Protein AF-A0A0H2S1E4-F1 (afdb_monomer_lite)

Foldseek 3Di:
DPLQWAAAPVVRDIDGHPDNVVNVLVCCVRPVVPDPVRSVVVVVLVPPPPDDPVPDPDPDPLVVLLVLLVVVLVVLVVLLVVQVPPDDADPPRDPLVRLLVVLVVLLVQLVVLVVVLVVPPPPDVPDPDDPCPPCVPNVVSVVSNVVSLVVLVVQCVSGSNSNNSSLLSNLQEAADECPDLPVVLSCQSNHNSHACNHAYYAYEAEPVRCVVCVVSVVSNVVRHVNHNYYHYHYDDPPD

Structure (mmCIF, N/CA/C/O backbone):
data_AF-A0A0H2S1E4-F1
#
_entry.id   AF-A0A0H2S1E4-F1
#
loop_
_atom_site.group_PDB
_atom_site.id
_atom_site.type_symbol
_atom_site.label_atom_id
_atom_site.label_alt_id
_atom_site.label_comp_id
_atom_site.label_asym_id
_atom_site.label_entity_id
_atom_site.label_seq_id
_atom_site.pdbx_PDB_ins_code
_atom_site.Cartn_x
_atom_site.Cartn_y
_atom_site.Cartn_z
_atom_site.occupancy
_atom_site.B_iso_or_equiv
_atom_site.auth_seq_id
_atom_site.auth_comp_id
_atom_site.auth_asym_id
_atom_site.auth_atom_id
_atom_site.pdbx_PDB_model_num
ATOM 1 N N . MET A 1 1 ? -15.192 -8.786 36.890 1.00 62.66 1 MET A N 1
ATOM 2 C CA . MET A 1 1 ? -15.588 -7.363 36.879 1.00 62.66 1 MET A CA 1
ATOM 3 C C . MET A 1 1 ? -16.940 -7.264 36.200 1.00 62.66 1 MET A C 1
ATOM 5 O O . MET A 1 1 ? -17.179 -8.056 35.296 1.00 62.66 1 MET A O 1
ATOM 9 N N . ASP A 1 2 ? -17.817 -6.376 36.663 1.00 82.12 2 ASP A N 1
ATOM 10 C CA . ASP A 1 2 ? -19.110 -6.125 36.017 1.00 82.12 2 ASP A CA 1
ATOM 11 C C . ASP A 1 2 ? -18.867 -5.486 34.633 1.00 82.12 2 ASP A C 1
ATOM 13 O O . ASP A 1 2 ? -18.178 -4.466 34.569 1.00 82.12 2 ASP A O 1
ATOM 17 N N . PRO A 1 3 ? -19.364 -6.075 33.529 1.00 85.44 3 PRO A N 1
ATOM 18 C CA . PRO A 1 3 ? -19.135 -5.562 32.178 1.00 85.44 3 PRO A CA 1
ATOM 19 C C . PRO A 1 3 ? -19.863 -4.240 31.887 1.00 85.44 3 PRO A C 1
ATOM 21 O O . PRO A 1 3 ? -19.659 -3.673 30.818 1.00 85.44 3 PRO A O 1
ATOM 24 N N . THR A 1 4 ? -20.712 -3.756 32.800 1.00 90.31 4 THR A N 1
ATOM 25 C CA . THR A 1 4 ? -21.437 -2.479 32.670 1.00 90.31 4 THR A CA 1
ATOM 26 C C . THR A 1 4 ? -20.741 -1.299 33.353 1.00 90.31 4 THR A C 1
ATOM 28 O O . THR A 1 4 ? -21.168 -0.156 33.180 1.00 90.31 4 THR A O 1
ATOM 31 N N . LEU A 1 5 ? -19.674 -1.549 34.121 1.00 89.06 5 LEU A N 1
ATOM 32 C CA . LEU A 1 5 ? -18.894 -0.501 34.777 1.00 89.06 5 LEU A CA 1
ATOM 33 C C . LEU A 1 5 ? -17.840 0.067 33.824 1.00 89.06 5 LEU A C 1
ATOM 35 O O . LEU A 1 5 ? -17.037 -0.677 33.260 1.00 89.06 5 LEU A O 1
ATOM 39 N N . CYS A 1 6 ? -17.805 1.393 33.710 1.00 89.94 6 CYS A N 1
ATOM 40 C CA . CYS A 1 6 ? -16.778 2.130 32.980 1.00 89.94 6 CYS A CA 1
ATOM 41 C C . CYS A 1 6 ? -15.993 3.025 33.945 1.00 89.94 6 CYS A C 1
ATOM 43 O O . CYS A 1 6 ? -16.558 3.546 34.908 1.00 89.94 6 CYS A O 1
ATOM 45 N N . PHE A 1 7 ? -14.691 3.180 33.700 1.00 90.19 7 PHE A N 1
ATOM 46 C CA . PHE A 1 7 ? -13.815 4.057 34.475 1.00 90.19 7 PHE A CA 1
ATOM 47 C C . PHE A 1 7 ? -13.582 5.367 33.724 1.00 90.19 7 PHE A C 1
ATOM 49 O O . PHE A 1 7 ? -13.237 5.359 32.544 1.00 90.19 7 PHE A O 1
ATOM 56 N N . ASP A 1 8 ? -13.759 6.478 34.425 1.00 89.12 8 ASP A N 1
ATOM 57 C CA . ASP A 1 8 ? -13.439 7.818 33.954 1.00 89.12 8 ASP A CA 1
ATOM 58 C C . ASP A 1 8 ? -12.050 8.212 34.480 1.00 89.12 8 ASP A C 1
ATOM 60 O O . ASP A 1 8 ? -11.842 8.319 35.695 1.00 89.12 8 ASP A O 1
ATOM 64 N N . HIS A 1 9 ? -11.088 8.403 33.573 1.00 86.00 9 HIS A N 1
ATOM 65 C CA . HIS A 1 9 ? -9.712 8.756 33.926 1.00 86.00 9 HIS A CA 1
ATOM 66 C C . HIS A 1 9 ? -9.561 10.190 34.447 1.00 86.00 9 HIS A C 1
ATOM 68 O O . HIS A 1 9 ? -8.683 10.429 35.284 1.00 86.00 9 HIS A O 1
ATOM 74 N N . GLU A 1 10 ? -10.400 11.122 33.993 1.00 85.75 10 GLU A N 1
ATOM 75 C CA . GLU A 1 10 ? -10.357 12.523 34.414 1.00 85.75 10 GLU A CA 1
ATOM 76 C C . GLU A 1 10 ? -10.908 12.669 35.831 1.00 85.75 10 GLU A C 1
ATOM 78 O O . GLU A 1 10 ? -10.270 13.263 36.704 1.00 85.75 10 GLU A O 1
ATOM 83 N N . LEU A 1 11 ? -12.062 12.051 36.085 1.00 88.75 11 LEU A N 1
ATOM 84 C CA . LEU A 1 11 ? -12.736 12.108 37.381 1.00 88.75 11 LEU A CA 1
ATOM 85 C C . LEU A 1 11 ? -12.227 11.050 38.372 1.00 88.75 11 LEU A C 1
ATOM 87 O O . LEU A 1 11 ? -12.524 11.138 39.563 1.00 88.75 11 LEU A O 1
ATOM 91 N N . ARG A 1 12 ? -11.456 10.055 37.911 1.00 89.44 12 ARG A N 1
ATOM 92 C CA . ARG A 1 12 ? -10.969 8.896 38.687 1.00 89.44 12 ARG A CA 1
ATOM 93 C C . ARG A 1 12 ? -12.086 8.119 39.387 1.00 89.44 12 ARG A C 1
ATOM 95 O O . ARG A 1 12 ? -11.918 7.648 40.514 1.00 89.44 12 ARG A O 1
ATOM 102 N N . THR A 1 13 ? -13.229 7.974 38.725 1.00 92.62 13 THR A N 1
ATOM 103 C CA . THR A 1 13 ? -14.410 7.295 39.279 1.00 92.62 13 THR A CA 1
ATOM 104 C C . THR A 1 13 ? -14.960 6.251 38.323 1.00 92.62 13 THR A C 1
ATOM 106 O O . THR A 1 13 ? -14.686 6.277 37.127 1.00 92.62 13 THR A O 1
ATOM 109 N N . HIS A 1 14 ? -15.716 5.298 38.869 1.00 90.44 14 HIS A N 1
ATOM 110 C CA . HIS A 1 14 ? -16.482 4.356 38.062 1.00 90.44 14 HIS A CA 1
ATOM 111 C C . HIS A 1 14 ? -17.936 4.803 38.002 1.00 90.44 14 HIS A C 1
ATOM 113 O O . HIS A 1 14 ? -18.497 5.217 39.018 1.00 90.44 14 HIS A O 1
ATOM 119 N N . PHE A 1 15 ? -18.557 4.639 36.843 1.00 89.81 15 PHE A N 1
ATOM 120 C CA . PHE A 1 15 ? -19.995 4.797 36.678 1.00 89.81 15 PHE A CA 1
ATOM 121 C C . PHE A 1 15 ? -20.578 3.584 35.960 1.00 89.81 15 PHE A C 1
ATOM 123 O O . PHE A 1 15 ? -19.877 2.828 35.282 1.00 89.81 15 PHE A O 1
ATOM 130 N N . GLN A 1 16 ? -21.875 3.380 36.159 1.00 92.75 16 GLN A N 1
ATOM 131 C CA . GLN A 1 16 ? -22.603 2.252 35.605 1.00 92.75 16 GLN A CA 1
ATOM 132 C C . GLN A 1 16 ? -23.365 2.688 34.356 1.00 92.75 16 GLN A C 1
ATOM 134 O O . GLN A 1 16 ? -24.130 3.650 34.395 1.00 92.75 16 GLN A O 1
ATOM 139 N N . CYS A 1 17 ? -23.154 1.970 33.257 1.00 92.69 17 CYS A N 1
ATOM 140 C CA . CYS A 1 17 ? -23.906 2.159 32.023 1.00 92.69 17 CYS A CA 1
ATOM 141 C C . CYS A 1 17 ? -25.175 1.300 32.017 1.00 92.69 17 CYS A C 1
ATOM 143 O O . CYS A 1 17 ? -25.263 0.281 32.703 1.00 92.69 17 CYS A O 1
ATOM 145 N N . ASN A 1 18 ? -26.146 1.684 31.187 1.00 92.75 18 ASN A N 1
ATOM 146 C CA . ASN A 1 18 ? -27.427 0.978 31.083 1.00 92.75 18 ASN A CA 1
ATOM 147 C C . ASN A 1 18 ? -27.280 -0.438 30.507 1.00 92.75 18 ASN A C 1
ATOM 149 O O . ASN A 1 18 ? -28.088 -1.318 30.797 1.00 92.75 18 ASN A O 1
ATOM 153 N N . ASN A 1 19 ? -26.272 -0.657 29.662 1.00 93.50 19 ASN A N 1
ATOM 154 C CA . ASN A 1 19 ? -25.980 -1.947 29.059 1.00 93.50 19 ASN A CA 1
ATOM 155 C C . ASN A 1 19 ? -24.479 -2.079 28.731 1.00 93.50 19 ASN A C 1
ATOM 157 O O . ASN A 1 19 ? -23.706 -1.128 28.849 1.00 93.50 19 ASN A O 1
ATOM 161 N N . VAL A 1 20 ? -24.069 -3.284 28.326 1.00 93.56 20 VAL A N 1
ATOM 162 C CA . VAL A 1 20 ? -22.665 -3.607 28.021 1.00 93.56 20 VAL A CA 1
ATOM 163 C C . VAL A 1 20 ? -22.149 -2.864 26.784 1.00 93.56 20 VAL A C 1
ATOM 165 O O . VAL A 1 20 ? -20.988 -2.468 26.759 1.00 93.56 20 VAL A O 1
ATOM 168 N N . SER A 1 21 ? -22.983 -2.649 25.764 1.00 91.62 21 SER A N 1
ATOM 169 C CA . SER A 1 21 ? -22.582 -1.926 24.551 1.00 91.62 21 SER A CA 1
ATOM 170 C C . SER A 1 21 ? -22.278 -0.459 24.849 1.00 91.62 21 SER A C 1
ATOM 172 O O . SER A 1 21 ? -21.241 0.042 24.422 1.00 91.62 21 SER A O 1
ATOM 174 N N . ASP A 1 22 ? -23.123 0.198 25.645 1.00 92.56 22 ASP A N 1
ATOM 175 C CA . ASP A 1 22 ? -22.911 1.578 26.090 1.00 92.56 22 ASP A CA 1
ATOM 176 C C . ASP A 1 22 ? -21.615 1.691 26.905 1.00 92.56 22 ASP A C 1
ATOM 178 O O . ASP A 1 22 ? -20.835 2.615 26.691 1.00 92.56 22 ASP A O 1
ATOM 182 N N . ALA A 1 23 ? -21.339 0.718 27.784 1.00 93.06 23 ALA A N 1
ATOM 183 C CA . ALA A 1 23 ? -20.091 0.675 28.548 1.00 93.06 23 ALA A CA 1
ATOM 184 C C . ALA A 1 23 ? -18.855 0.539 27.646 1.00 93.06 23 ALA A C 1
ATOM 186 O O . ALA A 1 23 ? -17.831 1.173 27.897 1.00 93.06 23 ALA A O 1
ATOM 187 N N . LEU A 1 24 ? -18.943 -0.261 26.577 1.00 91.31 24 LEU A N 1
ATOM 188 C CA . LEU A 1 24 ? -17.861 -0.398 25.600 1.00 91.31 24 LEU A CA 1
ATOM 189 C C . LEU A 1 24 ? -17.624 0.902 24.821 1.00 91.31 24 LEU A C 1
ATOM 191 O O . LEU A 1 24 ? -16.469 1.280 24.641 1.00 91.31 24 LEU A O 1
ATOM 195 N N . LEU A 1 25 ? -18.687 1.590 24.391 1.00 92.06 25 LEU A N 1
ATOM 196 C CA . LEU A 1 25 ? -18.580 2.878 23.695 1.00 92.06 25 LEU A CA 1
ATOM 197 C C . LEU A 1 25 ? -18.024 3.973 24.612 1.00 92.06 25 LEU A C 1
ATOM 199 O O . LEU A 1 25 ? -17.116 4.698 24.216 1.00 92.06 25 LEU A O 1
ATOM 203 N N . ALA A 1 26 ? -18.501 4.047 25.856 1.00 91.44 26 ALA A N 1
ATOM 204 C CA . ALA A 1 26 ? -18.002 4.999 26.844 1.00 91.44 26 ALA A CA 1
ATOM 205 C C . ALA A 1 26 ? -16.506 4.799 27.129 1.00 91.44 26 ALA A C 1
ATOM 207 O O . ALA A 1 26 ? -15.763 5.769 27.271 1.00 91.44 26 ALA A O 1
ATOM 208 N N . ARG A 1 27 ? -16.036 3.545 27.142 1.00 91.12 27 ARG A N 1
ATOM 209 C CA . ARG A 1 27 ? -14.612 3.240 27.319 1.00 91.12 27 ARG A CA 1
ATOM 210 C C . ARG A 1 27 ? -13.750 3.763 26.167 1.00 91.12 27 ARG A C 1
ATOM 212 O O . ARG A 1 27 ? -12.647 4.239 26.427 1.00 91.12 27 ARG A O 1
ATOM 219 N N . LEU A 1 28 ? -14.243 3.715 24.925 1.00 90.00 28 LEU A N 1
ATOM 220 C CA . LEU A 1 28 ? -13.508 4.251 23.772 1.00 90.00 28 LEU A CA 1
ATOM 221 C C . LEU A 1 28 ? -13.221 5.750 23.938 1.00 90.00 28 LEU A C 1
ATOM 223 O O . LEU A 1 28 ? -12.118 6.200 23.644 1.00 90.00 28 LEU A O 1
ATOM 227 N N . LEU A 1 29 ? -14.200 6.497 24.451 1.00 90.19 29 LEU A N 1
ATOM 228 C CA . LEU A 1 29 ? -14.086 7.930 24.709 1.00 90.19 29 LEU A CA 1
ATOM 229 C C . LEU A 1 29 ? -13.170 8.224 25.908 1.00 90.19 29 LEU A C 1
ATOM 231 O O . LEU A 1 29 ? -12.201 8.967 25.801 1.00 90.19 29 LEU A O 1
ATOM 235 N N . LEU A 1 30 ? -13.460 7.602 27.055 1.00 89.19 30 LEU A N 1
ATOM 236 C CA . LEU A 1 30 ? -12.881 7.978 28.351 1.00 89.19 30 LEU A CA 1
ATOM 237 C C . LEU A 1 30 ? -11.531 7.325 28.658 1.00 89.19 30 LEU A C 1
ATOM 239 O O . LEU A 1 30 ? -10.776 7.822 29.491 1.00 89.19 30 LEU A O 1
ATOM 243 N N . THR A 1 31 ? -11.253 6.167 28.059 1.00 85.81 31 THR A N 1
ATOM 244 C CA . THR A 1 31 ? -10.024 5.394 28.302 1.00 85.81 31 THR A CA 1
ATOM 245 C C . THR A 1 31 ? -9.136 5.368 27.072 1.00 85.81 31 THR A C 1
ATOM 247 O O . THR A 1 31 ? -7.947 5.660 27.172 1.00 85.81 31 THR A O 1
ATOM 250 N N . ASP A 1 32 ? -9.708 5.033 25.914 1.00 84.56 32 ASP A N 1
ATOM 251 C CA . ASP A 1 32 ? -8.925 4.862 24.687 1.00 84.56 32 ASP A CA 1
ATOM 252 C C . ASP A 1 32 ? -8.693 6.195 23.945 1.00 84.56 32 ASP A C 1
ATOM 254 O O . ASP A 1 32 ? -7.940 6.232 22.970 1.00 84.56 32 ASP A O 1
ATOM 258 N N . GLY A 1 33 ? -9.293 7.294 24.425 1.00 85.12 33 GLY A N 1
ATOM 259 C CA . GLY A 1 33 ? -9.055 8.654 23.939 1.00 85.12 33 GLY A CA 1
ATOM 260 C C . GLY A 1 33 ? -9.520 8.887 22.502 1.00 85.12 33 GLY A C 1
ATOM 261 O O . GLY A 1 33 ? -8.927 9.693 21.784 1.00 85.12 33 GLY A O 1
ATOM 262 N N . VAL A 1 34 ? -10.537 8.150 22.051 1.00 89.00 34 VAL A N 1
ATOM 263 C CA . VAL A 1 34 ? -11.167 8.385 20.749 1.00 89.00 34 VAL A CA 1
ATOM 264 C C . VAL A 1 34 ? -11.872 9.737 20.788 1.00 89.00 34 VAL A C 1
ATOM 266 O O . VAL A 1 34 ? -12.660 9.985 21.689 1.00 89.00 34 VAL A O 1
ATOM 269 N N . GLU A 1 35 ? -11.612 10.595 19.801 1.00 91.00 35 GLU A N 1
ATOM 270 C CA . GLU A 1 35 ? -12.264 11.905 19.703 1.00 91.00 35 GLU A CA 1
ATOM 271 C C . GLU A 1 35 ? -13.791 11.776 19.589 1.00 91.00 35 GLU A C 1
ATOM 273 O O . GLU A 1 35 ? -14.289 10.939 18.829 1.00 91.00 35 GLU A O 1
ATOM 278 N N . ASP A 1 36 ? -14.522 12.671 20.260 1.00 90.56 36 ASP A N 1
ATOM 279 C CA . ASP A 1 36 ? -15.989 12.742 20.270 1.00 90.56 36 ASP A CA 1
ATOM 280 C C . ASP A 1 36 ? -16.572 12.657 18.852 1.00 90.56 36 ASP A C 1
ATOM 282 O O . ASP A 1 36 ? -17.452 11.849 18.572 1.00 90.56 36 ASP A O 1
ATOM 286 N N . THR A 1 37 ? -16.001 13.418 17.914 1.00 93.81 37 THR A N 1
ATOM 287 C CA . THR A 1 37 ? -16.443 13.459 16.512 1.00 93.81 37 THR A CA 1
ATOM 288 C C . THR A 1 37 ? -16.270 12.119 15.795 1.00 93.81 37 THR A C 1
ATOM 290 O O . THR A 1 37 ? -17.101 11.743 14.967 1.00 93.81 37 THR A O 1
ATOM 293 N N . SER A 1 38 ? -15.208 11.374 16.109 1.00 92.88 38 SER A N 1
ATOM 294 C CA . SER A 1 38 ? -14.947 10.050 15.540 1.00 92.88 38 SER A CA 1
ATOM 295 C C . SER A 1 38 ? -15.903 9.006 16.112 1.00 92.88 38 SER A C 1
ATOM 297 O O . SER A 1 38 ? -16.373 8.131 15.378 1.00 92.88 38 SER A O 1
ATOM 299 N N . LEU A 1 39 ? -16.217 9.107 17.406 1.00 93.38 39 LEU A N 1
ATOM 300 C CA . LEU A 1 39 ? -17.188 8.235 18.054 1.00 93.38 39 LEU A CA 1
ATOM 301 C C . LEU A 1 39 ? -18.611 8.515 17.557 1.00 93.38 39 LEU A C 1
ATOM 303 O O . LEU A 1 39 ? -19.327 7.571 17.233 1.00 93.38 39 LEU A O 1
ATOM 307 N N . ASP A 1 40 ? -18.994 9.781 17.404 1.00 94.62 40 ASP A N 1
ATOM 308 C CA . ASP A 1 40 ? -20.290 10.184 16.849 1.00 94.62 40 ASP A CA 1
ATOM 309 C C . ASP A 1 40 ? -20.476 9.679 15.415 1.00 94.62 40 ASP A C 1
ATOM 311 O O . ASP A 1 40 ? -21.537 9.159 15.064 1.00 94.62 40 ASP A O 1
ATOM 315 N N . LEU A 1 41 ? -19.428 9.755 14.586 1.00 94.81 41 LEU A N 1
ATOM 316 C CA . LEU A 1 41 ? -19.433 9.163 13.247 1.00 94.81 41 LEU A CA 1
ATOM 317 C C . LEU A 1 41 ? -19.639 7.647 13.304 1.00 94.81 41 LEU A C 1
ATOM 319 O O . LEU A 1 41 ? -20.449 7.109 12.550 1.00 94.81 41 LEU A O 1
ATOM 323 N N . PHE A 1 42 ? -18.945 6.951 14.206 1.00 93.31 42 PHE A N 1
ATOM 324 C CA . PHE A 1 42 ? -19.130 5.513 14.388 1.00 93.31 42 PHE A CA 1
ATOM 325 C C . PHE A 1 42 ? -20.558 5.171 14.843 1.00 93.31 42 PHE A C 1
ATOM 327 O O . PHE A 1 42 ? -21.180 4.273 14.274 1.00 93.31 42 PHE A O 1
ATOM 334 N N . ILE A 1 43 ? -21.106 5.921 15.805 1.00 93.88 43 ILE A N 1
ATOM 335 C CA . ILE A 1 43 ? -22.485 5.771 16.287 1.00 93.88 43 ILE A CA 1
ATOM 336 C C . ILE A 1 43 ? -23.487 6.033 15.150 1.00 93.88 43 ILE A C 1
ATOM 338 O O . ILE A 1 43 ? -24.472 5.311 15.002 1.00 93.88 43 ILE A O 1
ATOM 342 N N . SER A 1 44 ? -23.226 7.021 14.295 1.00 96.06 44 SER A N 1
ATOM 343 C CA . SER A 1 44 ? -24.049 7.283 13.113 1.00 96.06 44 SER A CA 1
ATOM 344 C C . SER A 1 44 ? -24.034 6.117 12.124 1.00 96.06 44 SER A C 1
ATOM 346 O O . SER A 1 44 ? -25.073 5.824 11.540 1.00 96.06 44 SER A O 1
ATOM 348 N N . VAL A 1 45 ? -22.890 5.449 11.930 1.00 94.81 45 VAL A N 1
ATOM 349 C CA . VAL A 1 45 ? -22.777 4.287 11.031 1.00 94.81 45 VAL A CA 1
ATOM 350 C C . VAL A 1 45 ? -23.569 3.097 11.568 1.00 94.81 45 VAL A C 1
ATOM 352 O O . VAL A 1 45 ? -24.309 2.479 10.811 1.00 94.81 45 VAL A O 1
ATOM 355 N N . ILE A 1 46 ? -23.457 2.781 12.863 1.00 93.81 46 ILE A N 1
ATOM 356 C CA . ILE A 1 46 ? -24.187 1.642 13.454 1.00 93.81 46 ILE A CA 1
ATOM 357 C C . ILE A 1 46 ? -25.702 1.875 13.525 1.00 93.81 46 ILE A C 1
ATOM 359 O O . ILE A 1 46 ? -26.458 0.908 13.567 1.00 93.81 46 ILE A O 1
ATOM 363 N N . ASN A 1 47 ? -26.132 3.139 13.548 1.00 93.88 47 ASN A N 1
ATOM 364 C CA . ASN A 1 47 ? -27.541 3.526 13.547 1.00 93.88 47 ASN A CA 1
ATOM 365 C C . ASN A 1 47 ? -28.131 3.654 12.132 1.00 93.88 47 ASN A C 1
ATOM 367 O O . ASN A 1 47 ? -29.338 3.874 12.007 1.00 93.88 47 ASN A O 1
ATOM 371 N N . ASP A 1 48 ? -27.324 3.532 11.072 1.00 95.50 48 ASP A N 1
ATOM 372 C CA . ASP A 1 48 ? -27.841 3.515 9.704 1.00 95.50 48 ASP A CA 1
ATOM 373 C C . ASP A 1 48 ? -28.731 2.271 9.512 1.00 95.50 48 ASP A C 1
ATOM 375 O O . ASP A 1 48 ? -28.288 1.150 9.778 1.00 95.50 48 ASP A O 1
ATOM 379 N N . PRO A 1 49 ? -29.981 2.420 9.037 1.00 95.38 49 PRO A N 1
ATOM 380 C CA . PRO A 1 49 ? -30.906 1.295 8.890 1.00 95.38 49 PRO A CA 1
ATOM 381 C C . PRO A 1 49 ? -30.438 0.239 7.877 1.00 95.38 49 PRO A C 1
ATOM 383 O O . PRO A 1 49 ? -30.939 -0.884 7.895 1.00 95.38 49 PRO A O 1
ATOM 386 N N . ASN A 1 50 ? -29.499 0.582 6.994 1.00 96.06 50 ASN A N 1
ATOM 387 C CA . ASN A 1 50 ? -28.907 -0.327 6.016 1.00 96.06 50 ASN A CA 1
ATOM 388 C C . ASN A 1 50 ? -27.598 -0.955 6.513 1.00 96.06 50 ASN A C 1
ATO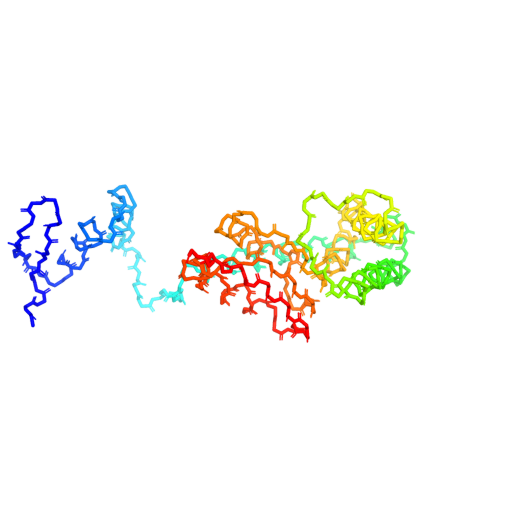M 390 O O . ASN A 1 50 ? -27.045 -1.821 5.834 1.00 96.06 50 ASN A O 1
ATOM 394 N N . PHE A 1 51 ? -27.071 -0.536 7.667 1.00 95.06 51 PHE A N 1
ATOM 395 C CA . PHE A 1 51 ? -25.857 -1.120 8.213 1.00 95.06 51 PHE A CA 1
ATOM 396 C C . PHE A 1 51 ? -26.144 -2.508 8.791 1.00 95.06 51 PHE A C 1
ATOM 398 O O . PHE A 1 51 ? -26.857 -2.668 9.782 1.00 95.06 51 PHE A O 1
ATOM 405 N N . ASN A 1 52 ? -25.540 -3.534 8.190 1.00 94.31 52 ASN A N 1
ATOM 406 C CA . ASN A 1 52 ? -25.587 -4.896 8.702 1.00 94.31 52 ASN A CA 1
ATOM 407 C C . ASN A 1 52 ? -24.204 -5.317 9.225 1.00 94.31 52 ASN A C 1
ATOM 409 O O . ASN A 1 52 ? -23.316 -5.628 8.425 1.00 94.31 52 ASN A O 1
ATOM 413 N N . PRO A 1 53 ? -23.999 -5.427 10.552 1.00 90.81 53 PRO A N 1
ATOM 414 C CA . PRO A 1 53 ? -22.700 -5.806 11.107 1.00 90.81 53 PRO A CA 1
ATOM 415 C C . PRO A 1 53 ? -22.247 -7.211 10.679 1.00 90.81 53 PRO A C 1
ATOM 417 O O . PRO A 1 53 ? -21.057 -7.508 10.727 1.00 90.81 53 PRO A O 1
ATOM 420 N N . ARG A 1 54 ? -23.167 -8.084 10.241 1.00 92.12 54 ARG A N 1
ATOM 421 C CA . ARG A 1 54 ? -22.836 -9.437 9.759 1.00 92.12 54 ARG A CA 1
ATOM 422 C C . ARG A 1 54 ? -22.226 -9.447 8.357 1.00 92.12 54 ARG A C 1
ATOM 424 O O . ARG A 1 54 ? -21.613 -10.442 7.985 1.00 92.12 54 ARG A O 1
ATOM 431 N N . GLU A 1 55 ? -22.402 -8.373 7.593 1.00 93.81 55 GLU A N 1
ATOM 432 C CA . GLU A 1 55 ? -21.868 -8.227 6.234 1.00 93.81 55 GLU A CA 1
ATOM 433 C C . GLU A 1 55 ? -20.510 -7.512 6.210 1.00 93.81 55 GLU A C 1
ATOM 435 O O . GLU A 1 55 ? -19.839 -7.487 5.180 1.00 93.81 55 GLU A O 1
ATOM 440 N N . VAL A 1 56 ? -20.060 -6.962 7.344 1.00 91.25 56 VAL A N 1
ATOM 441 C CA . VAL A 1 56 ? -18.761 -6.290 7.443 1.00 91.25 56 VAL A CA 1
ATOM 442 C C . VAL A 1 56 ? -17.634 -7.317 7.325 1.00 91.25 56 VAL A C 1
ATOM 444 O O . VAL A 1 56 ? -17.396 -8.126 8.221 1.00 91.25 56 VAL A O 1
ATOM 447 N N . THR A 1 57 ? -16.896 -7.265 6.216 1.00 90.69 57 THR A N 1
ATOM 448 C CA . THR A 1 57 ? -15.760 -8.164 5.952 1.00 90.69 57 THR A CA 1
ATOM 449 C C . THR A 1 57 ? -14.428 -7.640 6.488 1.00 90.69 57 THR A C 1
ATOM 451 O O . THR A 1 57 ? -13.456 -8.396 6.560 1.00 90.69 57 THR A O 1
ATOM 454 N N . PHE A 1 58 ? -14.351 -6.355 6.845 1.00 89.75 58 PHE A N 1
ATOM 455 C CA . PHE A 1 58 ? -13.141 -5.739 7.390 1.00 89.75 58 PHE A CA 1
ATOM 456 C C . PHE A 1 58 ? -12.920 -6.182 8.837 1.00 89.75 58 PHE A C 1
ATOM 458 O O . PHE A 1 58 ? -13.785 -6.011 9.691 1.00 89.75 58 PHE A O 1
ATOM 465 N N . LYS A 1 59 ? -11.740 -6.732 9.124 1.00 87.12 59 LYS A N 1
ATOM 466 C CA . LYS A 1 59 ? -11.338 -7.173 10.467 1.00 87.12 59 LYS A CA 1
ATOM 467 C C . LYS A 1 59 ? -10.458 -6.141 11.160 1.00 87.12 59 LYS A C 1
ATOM 469 O O . LYS A 1 59 ? -10.374 -6.130 12.386 1.00 87.12 59 LYS A O 1
ATOM 474 N N . ARG A 1 60 ? -9.744 -5.322 10.384 1.00 84.38 60 ARG A N 1
ATOM 475 C CA . ARG A 1 60 ? -8.813 -4.291 10.858 1.00 84.38 60 ARG A CA 1
ATOM 476 C C . ARG A 1 60 ? -8.887 -3.063 9.954 1.00 84.38 60 ARG A C 1
ATOM 478 O O . ARG A 1 60 ? -9.189 -3.183 8.771 1.00 84.38 60 ARG A O 1
ATOM 485 N N . SER A 1 61 ? -8.518 -1.893 10.477 1.00 82.06 61 SER A N 1
ATOM 486 C CA . SER A 1 61 ? -8.438 -0.646 9.692 1.00 82.06 61 SER A CA 1
ATOM 487 C C . SER A 1 61 ? -7.532 -0.773 8.458 1.00 82.06 61 SER A C 1
ATOM 489 O O . SER A 1 61 ? -7.811 -0.191 7.412 1.00 82.06 61 SER A O 1
ATOM 491 N N . GLY A 1 62 ? -6.483 -1.596 8.544 1.00 78.56 62 GLY A N 1
ATOM 492 C CA . GLY A 1 62 ? -5.597 -1.900 7.422 1.00 78.56 62 GLY A CA 1
ATOM 493 C C . GLY A 1 62 ? -6.259 -2.623 6.245 1.00 78.56 62 GLY A C 1
ATOM 494 O O . GLY A 1 62 ? -5.808 -2.449 5.113 1.00 78.56 62 GLY A O 1
ATOM 495 N N . ASP A 1 63 ? -7.356 -3.358 6.467 1.00 84.56 63 ASP A N 1
ATOM 496 C CA . ASP A 1 63 ? -8.088 -4.032 5.386 1.00 84.56 63 ASP A CA 1
ATOM 497 C C . ASP A 1 63 ? -8.740 -3.016 4.437 1.00 84.56 63 ASP A C 1
ATOM 499 O O . ASP A 1 63 ? -8.776 -3.232 3.226 1.00 84.56 63 ASP A O 1
ATOM 503 N N . ILE A 1 64 ? -9.192 -1.876 4.973 1.00 88.25 64 ILE A N 1
ATOM 504 C CA . ILE A 1 64 ? -9.751 -0.765 4.189 1.00 88.25 64 ILE A CA 1
ATOM 505 C C . ILE A 1 64 ? -8.663 -0.172 3.288 1.00 88.25 64 ILE A C 1
ATOM 507 O O . ILE A 1 64 ? -8.879 0.059 2.100 1.00 88.25 64 ILE A O 1
ATOM 511 N N . LEU A 1 65 ? -7.463 0.044 3.836 1.00 84.62 65 LEU A N 1
ATOM 512 C CA . LEU A 1 65 ? -6.335 0.589 3.074 1.00 84.62 65 LEU A CA 1
ATOM 513 C C . LEU A 1 65 ? -5.894 -0.354 1.963 1.00 84.62 65 LEU A C 1
ATOM 515 O O . LEU A 1 65 ? -5.593 0.105 0.860 1.00 84.62 65 LEU A O 1
ATOM 519 N N . ARG A 1 66 ? -5.887 -1.660 2.249 1.00 82.56 66 ARG A N 1
ATOM 520 C CA . ARG A 1 66 ? -5.610 -2.689 1.253 1.00 82.56 66 ARG A CA 1
ATOM 521 C C . ARG A 1 66 ? -6.641 -2.647 0.128 1.00 82.56 66 ARG A C 1
ATOM 523 O O . ARG A 1 66 ? -6.228 -2.565 -1.023 1.00 82.56 66 ARG A O 1
ATOM 530 N N . LEU A 1 67 ? -7.936 -2.616 0.449 1.00 88.19 67 LEU A N 1
ATOM 531 C CA . LEU A 1 67 ? -9.003 -2.533 -0.554 1.00 88.19 67 LEU A CA 1
ATOM 532 C C . LEU A 1 67 ? -8.846 -1.292 -1.447 1.00 88.19 67 LEU A C 1
ATOM 534 O O . LEU A 1 67 ? -8.926 -1.388 -2.667 1.00 88.19 67 LEU A O 1
ATOM 538 N N . VAL A 1 68 ? -8.564 -0.126 -0.856 1.00 88.19 68 VAL A N 1
ATOM 539 C CA . VAL A 1 68 ? -8.324 1.114 -1.616 1.00 88.19 68 VAL A CA 1
ATOM 540 C C . VAL A 1 68 ? -7.128 0.971 -2.559 1.00 88.19 68 VAL A C 1
ATOM 542 O O . VAL A 1 68 ? -7.160 1.474 -3.681 1.00 88.19 68 VAL A O 1
ATOM 545 N N . ALA A 1 69 ? -6.059 0.315 -2.114 1.00 85.44 69 ALA A N 1
ATOM 546 C CA . ALA A 1 69 ? -4.876 0.113 -2.937 1.00 85.44 69 ALA A CA 1
ATOM 547 C C . ALA A 1 69 ? -5.111 -0.906 -4.064 1.00 85.44 69 ALA A C 1
ATOM 549 O O . ALA A 1 69 ? -4.652 -0.684 -5.180 1.00 85.44 69 ALA A O 1
ATOM 550 N N . GLU A 1 70 ? -5.853 -1.982 -3.793 1.00 88.12 70 GLU A N 1
ATOM 551 C CA . GLU A 1 70 ? -6.285 -2.964 -4.795 1.00 88.12 70 GLU A CA 1
ATOM 552 C C . GLU A 1 70 ? -7.164 -2.312 -5.865 1.00 88.12 70 GLU A C 1
ATOM 554 O O . GLU A 1 70 ? -6.913 -2.505 -7.052 1.00 88.12 70 GLU A O 1
ATOM 559 N N . GLN A 1 71 ? -8.120 -1.466 -5.469 1.00 89.69 71 GLN A N 1
ATOM 560 C CA . GLN A 1 71 ? -8.954 -0.727 -6.418 1.00 89.69 71 GLN A CA 1
ATOM 561 C C . GLN A 1 71 ? -8.115 0.194 -7.312 1.00 89.69 71 GLN A C 1
ATOM 563 O O . GLN A 1 71 ? -8.264 0.183 -8.529 1.00 89.69 71 GLN A O 1
ATOM 568 N N . ARG A 1 72 ? -7.173 0.946 -6.726 1.00 87.62 72 ARG A N 1
ATOM 569 C CA . ARG A 1 72 ? -6.252 1.800 -7.497 1.00 87.62 72 ARG A CA 1
ATOM 570 C C . ARG A 1 72 ? -5.428 0.996 -8.494 1.00 87.62 72 ARG A C 1
ATOM 572 O O . ARG A 1 72 ? -5.192 1.472 -9.600 1.00 87.62 72 ARG A O 1
ATOM 579 N N . GLN A 1 73 ? -4.985 -0.199 -8.105 1.00 86.19 73 GLN A N 1
ATOM 580 C CA . GLN A 1 73 ? -4.245 -1.072 -9.006 1.00 86.19 73 GLN A CA 1
ATOM 581 C C . GLN A 1 73 ? -5.120 -1.532 -10.175 1.00 86.19 73 GLN A C 1
ATOM 583 O O . GLN A 1 73 ? -4.699 -1.425 -11.322 1.00 86.19 73 GLN A O 1
ATOM 588 N N . GLN A 1 74 ? -6.353 -1.964 -9.902 1.00 88.19 74 GLN A N 1
ATOM 589 C CA . GLN A 1 74 ? -7.305 -2.360 -10.944 1.00 88.19 74 GLN A CA 1
ATOM 590 C C . GLN A 1 74 ? -7.599 -1.215 -11.919 1.00 88.19 74 GLN A C 1
ATOM 592 O O . GLN A 1 74 ? -7.648 -1.434 -13.130 1.00 88.19 74 GLN A O 1
ATOM 597 N N . ASP A 1 75 ? -7.747 0.011 -11.414 1.00 87.19 75 ASP A N 1
ATOM 598 C CA . ASP A 1 75 ? -7.961 1.193 -12.248 1.00 87.19 75 ASP A CA 1
ATOM 599 C C . ASP A 1 75 ? -6.764 1.421 -13.191 1.00 87.19 75 ASP A C 1
ATOM 601 O O . ASP A 1 75 ? -6.953 1.630 -14.392 1.00 87.19 75 ASP A O 1
ATOM 605 N N . ILE A 1 76 ? -5.535 1.304 -12.676 1.00 84.06 76 ILE A N 1
ATOM 606 C CA . ILE A 1 76 ? -4.288 1.434 -13.449 1.00 84.06 76 ILE A CA 1
ATOM 607 C C . ILE A 1 76 ? -4.171 0.336 -14.511 1.00 84.06 76 ILE A C 1
ATOM 609 O O . ILE A 1 76 ? -3.910 0.635 -15.679 1.00 84.06 76 ILE A O 1
ATOM 613 N N . ASP A 1 77 ? -4.431 -0.915 -14.139 1.00 82.94 77 ASP A N 1
ATOM 614 C CA . ASP A 1 77 ? -4.386 -2.051 -15.061 1.00 82.94 77 ASP A CA 1
ATOM 615 C C . ASP A 1 77 ? -5.439 -1.895 -16.172 1.00 82.94 77 ASP A C 1
ATOM 617 O O . ASP A 1 77 ? -5.172 -2.151 -17.349 1.00 82.94 77 ASP A O 1
ATOM 621 N N . SER A 1 78 ? -6.632 -1.397 -15.830 1.00 84.31 78 SER A N 1
ATOM 622 C CA . SER A 1 78 ? -7.696 -1.135 -16.802 1.00 84.31 78 SER A CA 1
ATOM 623 C C . SER A 1 78 ? -7.313 -0.044 -17.811 1.00 84.31 78 SER A C 1
ATOM 625 O O . SER A 1 78 ? -7.613 -0.174 -19.002 1.00 84.31 78 SER A O 1
ATOM 627 N N . LEU A 1 79 ? -6.611 1.005 -17.366 1.00 80.19 79 LEU A N 1
ATOM 628 C CA . LEU A 1 79 ? -6.107 2.078 -18.227 1.00 80.19 79 LEU A CA 1
ATOM 629 C C . LEU A 1 79 ? -5.038 1.556 -19.195 1.00 80.19 79 LEU A C 1
ATOM 631 O O . LEU A 1 79 ? -5.100 1.856 -20.391 1.00 80.19 79 LEU A O 1
ATOM 635 N N . GLY A 1 80 ? -4.110 0.730 -18.703 1.00 74.25 80 GLY A N 1
ATOM 636 C CA . GLY A 1 80 ? -3.095 0.076 -19.533 1.00 74.25 80 GLY A CA 1
ATOM 637 C C . GLY A 1 80 ? -3.714 -0.858 -20.581 1.00 74.25 80 GLY A C 1
ATOM 638 O O . GLY A 1 80 ? -3.377 -0.786 -21.766 1.00 74.25 80 GLY A O 1
ATOM 639 N N . ASN A 1 81 ? -4.707 -1.662 -20.197 1.00 72.06 81 ASN A N 1
ATOM 640 C CA . ASN A 1 81 ? -5.374 -2.593 -21.113 1.00 72.06 81 ASN A CA 1
ATOM 641 C C . ASN A 1 81 ? -6.173 -1.875 -22.210 1.00 72.06 81 ASN A C 1
ATOM 643 O O . ASN A 1 81 ? -6.077 -2.238 -23.384 1.00 72.06 81 ASN A O 1
ATOM 647 N N . ARG A 1 82 ? -6.898 -0.801 -21.865 1.00 71.19 82 ARG A N 1
ATOM 648 C CA . ARG A 1 82 ? -7.610 0.037 -22.849 1.00 71.19 82 ARG A CA 1
ATOM 649 C C . ARG A 1 82 ? -6.661 0.664 -23.863 1.00 71.19 82 ARG A C 1
ATOM 651 O O . ARG A 1 82 ? -6.984 0.716 -25.046 1.00 71.19 82 ARG A O 1
ATOM 658 N N . SER A 1 83 ? -5.485 1.095 -23.410 1.00 63.12 83 SER A N 1
ATOM 659 C CA . SER A 1 83 ? -4.462 1.653 -24.298 1.00 63.12 83 SER A CA 1
ATOM 660 C C . SER A 1 83 ? -3.870 0.618 -25.268 1.00 63.12 83 SER A C 1
ATOM 662 O O . SER A 1 83 ? -3.355 0.991 -26.318 1.00 63.12 83 SER A O 1
ATOM 664 N N . SER A 1 84 ? -4.012 -0.678 -24.963 1.00 60.72 84 SER A N 1
ATOM 665 C CA . SER A 1 84 ? -3.459 -1.786 -25.752 1.00 60.72 84 SER A CA 1
ATOM 666 C C . SER A 1 84 ? -4.463 -2.425 -26.727 1.00 60.72 84 SER A C 1
ATOM 668 O O . SER A 1 84 ? -4.053 -2.988 -27.736 1.00 60.72 84 SER A O 1
ATOM 670 N N . GLN A 1 85 ? -5.775 -2.352 -26.459 1.00 55.75 85 GLN A N 1
ATOM 671 C CA . GLN A 1 85 ? -6.813 -3.051 -27.245 1.00 55.75 85 GLN A CA 1
ATOM 672 C C . GLN A 1 85 ? -7.415 -2.246 -28.415 1.00 55.75 85 GLN A C 1
ATOM 674 O O . GLN A 1 85 ? -8.157 -2.812 -29.214 1.00 55.75 85 GLN A O 1
ATOM 679 N N . GLY A 1 86 ? -7.131 -0.945 -28.533 1.00 50.41 86 GLY A N 1
ATOM 680 C CA . GLY A 1 86 ? -7.861 -0.054 -29.449 1.00 50.41 86 GLY A CA 1
ATOM 681 C C . GLY A 1 86 ? -7.194 0.282 -30.786 1.00 50.41 86 GLY A C 1
ATOM 682 O O . GLY A 1 86 ? -7.892 0.679 -31.715 1.00 50.41 86 GLY A O 1
ATOM 683 N N . MET A 1 87 ? -5.874 0.153 -30.925 1.00 46.25 87 MET A N 1
ATOM 684 C CA . MET A 1 87 ? -5.172 0.562 -32.146 1.00 46.25 87 MET A CA 1
ATOM 685 C C . MET A 1 87 ? -3.956 -0.320 -32.398 1.00 46.25 87 MET A C 1
ATOM 687 O O . MET A 1 87 ? -3.126 -0.533 -31.518 1.00 46.25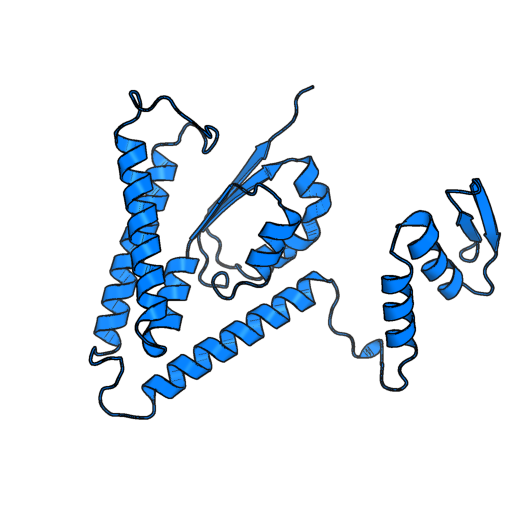 87 MET A O 1
ATOM 691 N N . ILE A 1 88 ? -3.819 -0.762 -33.646 1.00 49.75 88 ILE A N 1
ATOM 692 C CA . ILE A 1 88 ? -2.534 -1.145 -34.225 1.00 49.75 88 ILE A CA 1
ATOM 693 C C . ILE A 1 88 ? -1.586 0.047 -33.966 1.00 49.75 88 ILE A C 1
ATOM 695 O O . ILE A 1 88 ? -1.765 1.103 -34.562 1.00 49.75 88 ILE A O 1
ATOM 699 N N . ASN A 1 89 ? -0.628 -0.104 -33.045 1.00 47.81 89 ASN A N 1
ATOM 700 C CA . ASN A 1 89 ? 0.449 0.850 -32.721 1.00 47.81 89 ASN A CA 1
ATOM 701 C C . ASN A 1 89 ? 0.097 2.163 -31.978 1.00 47.81 89 ASN A C 1
ATOM 703 O O . ASN A 1 89 ? 0.383 3.233 -32.510 1.00 47.81 89 ASN A O 1
ATOM 707 N N . VAL A 1 90 ? -0.367 2.149 -30.718 1.00 50.41 90 VAL A N 1
ATOM 708 C CA . VAL A 1 90 ? -0.203 3.353 -29.851 1.00 50.41 90 VAL A CA 1
ATOM 709 C C . VAL A 1 90 ? 0.198 3.031 -28.405 1.00 50.41 90 VAL A C 1
ATOM 711 O O . VAL A 1 90 ? -0.290 3.599 -27.437 1.00 50.41 90 VAL A O 1
ATOM 714 N N . THR A 1 91 ? 1.192 2.174 -28.230 1.00 54.19 91 THR A N 1
ATOM 715 C CA . THR A 1 91 ? 2.093 2.207 -27.067 1.00 54.19 91 THR A CA 1
ATOM 716 C C . THR A 1 91 ? 3.100 3.353 -27.247 1.00 54.19 91 THR A C 1
ATOM 718 O O . THR A 1 91 ? 4.290 3.114 -27.392 1.00 54.19 91 THR A O 1
ATOM 721 N N . ALA A 1 92 ? 2.647 4.604 -27.394 1.00 61.41 92 ALA A N 1
ATOM 722 C CA . ALA A 1 92 ? 3.505 5.741 -27.786 1.00 61.41 92 ALA A CA 1
ATOM 723 C C . ALA A 1 92 ? 4.426 5.482 -29.017 1.00 61.41 92 ALA A C 1
ATOM 725 O O . ALA A 1 92 ? 5.437 6.155 -29.191 1.00 61.41 92 ALA A O 1
ATOM 726 N N . GLY A 1 93 ? 4.096 4.495 -29.866 1.00 68.81 93 GLY A N 1
ATOM 727 C CA . GLY A 1 93 ? 4.913 4.061 -31.008 1.00 68.81 93 GLY A CA 1
ATOM 728 C C . GLY A 1 93 ? 5.936 2.941 -30.740 1.00 68.81 93 GLY A C 1
ATOM 729 O O . GLY A 1 93 ? 6.629 2.546 -31.673 1.00 68.81 93 GLY A O 1
ATOM 730 N N . VAL A 1 94 ? 6.028 2.392 -29.521 1.00 77.25 94 VAL A N 1
ATOM 731 C CA . VAL A 1 94 ? 7.013 1.358 -29.132 1.00 77.25 94 VAL A CA 1
ATOM 732 C C . VAL A 1 94 ? 6.336 0.000 -28.919 1.00 77.25 94 VAL A C 1
ATOM 734 O O . VAL A 1 94 ? 5.502 -0.095 -28.027 1.00 77.25 94 VAL A O 1
ATOM 737 N N . PRO A 1 95 ? 6.667 -1.078 -29.653 1.00 83.44 95 PRO A N 1
ATOM 738 C CA . PRO A 1 95 ? 6.055 -2.395 -29.436 1.00 83.44 95 PRO A CA 1
ATOM 739 C C . PRO A 1 95 ? 6.134 -2.855 -27.971 1.00 83.44 95 PRO A C 1
ATOM 741 O O . PRO A 1 95 ? 7.177 -2.702 -27.344 1.00 83.44 95 PRO A O 1
ATOM 744 N N . GLY A 1 96 ? 5.065 -3.461 -27.437 1.00 82.44 96 GLY A N 1
ATOM 745 C CA . GLY A 1 96 ? 4.981 -3.839 -26.015 1.00 82.44 96 GLY A CA 1
ATOM 746 C C . GLY A 1 96 ? 6.166 -4.675 -25.515 1.00 82.44 96 GLY A C 1
ATOM 747 O O . GLY A 1 96 ? 6.733 -4.358 -24.483 1.00 82.44 96 GLY A O 1
ATOM 748 N N . VAL A 1 97 ? 6.632 -5.645 -26.308 1.00 85.69 97 VAL A N 1
ATOM 749 C CA . VAL A 1 97 ? 7.815 -6.470 -25.980 1.00 85.69 97 VAL A CA 1
ATOM 750 C C . VAL A 1 97 ? 9.093 -5.635 -25.839 1.00 85.69 97 VAL A C 1
ATOM 752 O O . VAL A 1 97 ? 9.935 -5.927 -24.997 1.00 85.69 97 VAL A O 1
ATOM 755 N N . VAL A 1 98 ? 9.249 -4.593 -26.662 1.00 88.44 98 VAL A N 1
ATOM 756 C CA . VAL A 1 98 ? 10.401 -3.682 -26.578 1.00 88.44 98 VAL A CA 1
ATOM 757 C C . VAL A 1 98 ? 10.292 -2.828 -25.321 1.00 88.44 98 VAL A C 1
ATOM 759 O O . VAL A 1 98 ? 11.284 -2.652 -24.624 1.00 88.44 98 VAL A O 1
ATOM 762 N N . LEU A 1 99 ? 9.093 -2.327 -25.016 1.00 89.06 99 LEU A N 1
ATOM 763 C CA . LEU A 1 99 ? 8.840 -1.568 -23.795 1.00 89.06 99 LEU A CA 1
ATOM 764 C C . LEU A 1 99 ? 9.124 -2.406 -22.544 1.00 89.06 99 LEU A C 1
ATOM 766 O O . LEU A 1 99 ? 9.844 -1.939 -21.669 1.00 89.06 99 LEU A O 1
ATOM 770 N N . ASP A 1 100 ? 8.606 -3.631 -22.477 1.00 90.00 100 ASP A N 1
ATOM 771 C CA . ASP A 1 100 ? 8.858 -4.531 -21.352 1.00 90.00 100 ASP A CA 1
ATOM 772 C C . ASP A 1 100 ? 10.362 -4.803 -21.205 1.00 90.00 100 ASP A C 1
ATOM 774 O O . ASP A 1 100 ? 10.891 -4.651 -20.112 1.00 90.00 100 ASP A O 1
ATOM 778 N N . GLY A 1 101 ? 11.083 -5.044 -22.308 1.00 92.81 101 GLY A N 1
ATOM 779 C CA . GLY A 1 101 ? 12.541 -5.194 -22.274 1.00 92.81 101 GLY A CA 1
ATOM 780 C C . GLY A 1 101 ? 13.286 -3.949 -21.771 1.00 92.81 101 GLY A C 1
ATOM 781 O O . GLY A 1 101 ? 14.244 -4.075 -21.015 1.00 92.81 101 GLY A O 1
ATOM 782 N N . VAL A 1 102 ? 12.847 -2.741 -22.141 1.00 92.75 102 VAL A N 1
ATOM 783 C CA . VAL A 1 102 ? 13.428 -1.486 -21.623 1.00 92.75 102 VAL A CA 1
ATOM 784 C C . VAL A 1 102 ? 13.159 -1.335 -20.125 1.00 92.75 102 VAL A C 1
ATOM 786 O O . VAL A 1 102 ? 14.061 -0.970 -19.375 1.00 92.75 102 VAL A O 1
ATOM 789 N N . ILE A 1 103 ? 11.932 -1.615 -19.681 1.00 95.00 103 ILE A N 1
ATOM 790 C CA . ILE A 1 103 ? 11.569 -1.539 -18.264 1.00 95.00 103 ILE A CA 1
ATOM 791 C C . ILE A 1 103 ? 12.323 -2.588 -17.445 1.00 95.00 103 ILE A C 1
ATOM 793 O O . ILE A 1 103 ? 12.755 -2.268 -16.341 1.00 95.00 103 ILE A O 1
ATOM 797 N N . ASP A 1 104 ? 12.514 -3.795 -17.975 1.00 95.31 104 ASP A N 1
ATOM 798 C CA . ASP A 1 104 ? 13.272 -4.857 -17.315 1.00 95.31 104 ASP A CA 1
ATOM 799 C C . ASP A 1 104 ? 14.742 -4.458 -17.132 1.00 95.31 104 ASP A C 1
ATOM 801 O O . ASP A 1 104 ? 15.263 -4.591 -16.031 1.00 95.31 104 ASP A O 1
ATOM 805 N N . VAL A 1 105 ? 15.383 -3.854 -18.141 1.00 95.50 105 VAL A N 1
ATOM 806 C CA . VAL A 1 105 ? 16.756 -3.328 -17.997 1.00 95.50 105 VAL A CA 1
ATOM 807 C C . VAL A 1 105 ? 16.830 -2.253 -16.909 1.00 95.50 105 VAL A C 1
ATOM 809 O O . VAL A 1 105 ? 17.687 -2.323 -16.034 1.00 95.50 105 VAL A O 1
ATOM 812 N N . LEU A 1 106 ? 15.905 -1.286 -16.908 1.00 95.12 106 LEU A N 1
ATOM 813 C CA . LEU A 1 106 ? 15.864 -0.240 -15.875 1.00 95.12 106 LEU A CA 1
ATOM 814 C C . LEU A 1 106 ? 15.574 -0.808 -14.478 1.00 95.12 106 LEU A C 1
ATOM 816 O O . LEU A 1 106 ? 16.046 -0.279 -13.470 1.00 95.12 106 LEU A O 1
ATOM 820 N N . LYS A 1 107 ? 14.763 -1.867 -14.406 1.00 95.00 107 LYS A N 1
ATOM 821 C CA . LYS A 1 107 ? 14.476 -2.586 -13.168 1.00 95.00 107 LYS A CA 1
ATOM 822 C C . LYS A 1 107 ? 15.732 -3.279 -12.648 1.00 95.00 107 LYS A C 1
ATOM 824 O O . LYS A 1 107 ? 16.007 -3.166 -11.458 1.00 95.00 107 LYS A O 1
ATOM 829 N N . ASP A 1 108 ? 16.470 -3.963 -13.514 1.00 93.56 108 ASP A N 1
ATOM 830 C CA . ASP A 1 108 ? 17.699 -4.665 -13.150 1.00 93.56 108 ASP A CA 1
ATOM 831 C C . ASP A 1 108 ? 18.773 -3.669 -12.684 1.00 93.56 108 ASP A C 1
ATOM 833 O O . ASP A 1 108 ? 19.345 -3.857 -11.616 1.00 93.56 108 ASP A O 1
ATOM 837 N N . GLU A 1 109 ? 18.952 -2.538 -13.380 1.00 92.62 109 GLU A N 1
ATOM 838 C CA . GLU A 1 109 ? 19.845 -1.450 -12.941 1.00 92.62 109 GLU A CA 1
ATOM 839 C C . GLU A 1 109 ? 19.459 -0.904 -11.555 1.00 92.62 109 GLU A C 1
ATOM 841 O O . GLU A 1 109 ? 20.315 -0.674 -10.694 1.00 92.62 109 GLU A O 1
ATOM 846 N N . PHE A 1 110 ? 18.159 -0.732 -11.303 1.00 90.50 110 PHE A N 1
ATOM 847 C CA . PHE A 1 110 ? 17.648 -0.297 -10.006 1.00 90.50 110 PHE A CA 1
ATOM 848 C C . PHE A 1 110 ? 17.889 -1.339 -8.898 1.00 90.50 110 PHE A C 1
ATOM 850 O O . PHE A 1 110 ? 18.296 -0.976 -7.788 1.00 90.50 110 PHE A O 1
ATOM 857 N N . GLU A 1 111 ? 17.646 -2.623 -9.174 1.00 89.81 111 GLU A N 1
ATOM 858 C CA . GLU A 1 111 ? 17.881 -3.725 -8.234 1.00 89.81 111 GLU A CA 1
ATOM 859 C C . GLU A 1 111 ? 19.378 -3.909 -7.939 1.00 89.81 111 GLU A C 1
ATOM 861 O O . GLU A 1 111 ? 19.747 -4.076 -6.772 1.00 89.81 111 GLU A O 1
ATOM 866 N N . ASP A 1 112 ? 20.235 -3.782 -8.951 1.00 88.19 112 ASP A N 1
ATOM 867 C CA . ASP A 1 112 ? 21.691 -3.845 -8.828 1.00 88.19 112 ASP A CA 1
ATOM 868 C C . ASP A 1 112 ? 22.241 -2.671 -8.017 1.00 88.19 112 ASP A C 1
ATOM 870 O O . ASP A 1 112 ? 23.034 -2.883 -7.098 1.00 88.19 112 ASP A O 1
ATOM 874 N N . ALA A 1 113 ? 21.781 -1.439 -8.269 1.00 85.94 113 ALA A N 1
ATOM 875 C CA . ALA A 1 113 ? 22.167 -0.273 -7.473 1.00 85.94 113 ALA A CA 1
ATOM 876 C C . ALA A 1 113 ? 21.736 -0.430 -6.004 1.00 85.94 113 ALA A C 1
ATOM 878 O O . ALA A 1 113 ? 22.504 -0.142 -5.079 1.00 85.94 113 ALA A O 1
ATOM 879 N N . ALA A 1 114 ? 20.526 -0.947 -5.769 1.00 83.81 114 ALA A N 1
ATOM 880 C CA . ALA A 1 114 ? 20.046 -1.253 -4.427 1.00 83.81 114 ALA A CA 1
ATOM 881 C C . ALA A 1 114 ? 20.898 -2.334 -3.742 1.00 83.81 114 ALA A C 1
ATOM 883 O O . ALA A 1 114 ? 21.233 -2.205 -2.563 1.00 83.81 114 ALA A O 1
ATOM 884 N N . LEU A 1 115 ? 21.272 -3.393 -4.461 1.00 83.50 115 LEU A N 1
ATOM 885 C CA . LEU A 1 115 ? 22.115 -4.469 -3.944 1.00 83.50 115 LEU A CA 1
ATOM 886 C C . LEU A 1 115 ? 23.548 -3.997 -3.672 1.00 83.50 115 LEU A C 1
ATOM 888 O O . LEU A 1 115 ? 24.111 -4.334 -2.627 1.00 83.50 115 LEU A O 1
ATOM 892 N N . ALA A 1 116 ? 24.126 -3.184 -4.555 1.00 81.88 116 ALA A N 1
ATOM 893 C CA . ALA A 1 116 ? 25.453 -2.604 -4.384 1.00 81.88 116 ALA A CA 1
ATOM 894 C C . ALA A 1 116 ? 25.518 -1.760 -3.104 1.00 81.88 116 ALA A C 1
ATOM 896 O O . ALA A 1 116 ? 26.394 -1.999 -2.264 1.00 81.88 116 ALA A O 1
ATOM 897 N N . LEU A 1 117 ? 24.518 -0.894 -2.889 1.00 75.12 117 LEU A N 1
ATOM 898 C CA . LEU A 1 117 ? 24.357 -0.132 -1.647 1.00 75.12 117 LEU A CA 1
ATOM 899 C C . LEU A 1 117 ? 24.301 -1.045 -0.416 1.00 75.12 117 LEU A C 1
ATOM 901 O O . LEU A 1 117 ? 24.997 -0.793 0.566 1.00 75.12 117 LEU A O 1
ATOM 905 N N . ARG A 1 118 ? 23.551 -2.156 -0.465 1.00 73.69 118 ARG A N 1
ATOM 906 C CA . ARG A 1 118 ? 23.496 -3.132 0.645 1.00 73.69 118 ARG A CA 1
ATOM 907 C C . ARG A 1 118 ? 24.842 -3.780 0.935 1.00 73.69 118 ARG A C 1
ATOM 909 O O . ARG A 1 118 ? 25.188 -3.962 2.100 1.00 73.69 118 ARG A O 1
ATOM 916 N N . SER A 1 119 ? 25.550 -4.187 -0.116 1.00 67.56 119 SER A N 1
ATOM 917 C CA . SER A 1 119 ? 26.796 -4.954 -0.018 1.00 67.56 119 SER A CA 1
ATOM 918 C C . SER A 1 119 ? 27.947 -4.132 0.567 1.00 67.56 119 SER A C 1
ATOM 920 O O . SER A 1 119 ? 28.825 -4.689 1.228 1.00 67.56 119 SER A O 1
ATOM 922 N N . ARG A 1 120 ? 27.925 -2.808 0.353 1.00 62.12 120 ARG A N 1
ATOM 923 C CA . ARG A 1 120 ? 28.974 -1.877 0.786 1.00 62.12 120 ARG A CA 1
ATOM 924 C C . ARG A 1 120 ? 28.650 -1.183 2.113 1.00 62.12 120 ARG A C 1
ATOM 926 O O . ARG A 1 120 ? 29.569 -0.976 2.904 1.00 62.12 120 ARG A O 1
ATOM 933 N N . ASP A 1 121 ? 27.371 -0.964 2.442 1.00 53.56 121 ASP A N 1
ATOM 934 C CA . ASP A 1 121 ? 26.911 -0.451 3.749 1.00 53.56 121 ASP A CA 1
ATOM 935 C C . ASP A 1 121 ? 26.919 -1.525 4.864 1.00 53.56 121 ASP A C 1
ATOM 937 O O . ASP A 1 121 ? 25.987 -1.634 5.676 1.00 53.56 121 ASP A O 1
ATOM 941 N N . GLY A 1 122 ? 28.029 -2.259 5.019 1.00 49.69 122 GLY A N 1
ATOM 942 C CA . GLY A 1 122 ? 28.338 -2.979 6.269 1.00 49.69 122 GLY A CA 1
ATOM 943 C C . GLY A 1 122 ? 28.217 -2.085 7.522 1.00 49.69 122 GLY A C 1
ATOM 944 O O . GLY A 1 122 ? 28.088 -2.584 8.637 1.00 49.69 122 GLY A O 1
ATOM 945 N N . PHE A 1 123 ? 28.156 -0.763 7.324 1.00 41.47 123 PHE A N 1
ATOM 946 C CA . PHE A 1 123 ? 27.617 0.237 8.232 1.00 41.47 123 PHE A CA 1
ATOM 947 C C . PHE A 1 123 ? 26.460 1.016 7.574 1.00 41.47 123 PHE A C 1
ATOM 949 O O . PHE A 1 123 ? 26.681 1.969 6.852 1.00 41.47 123 PHE A O 1
ATOM 956 N N . SER A 1 124 ? 25.225 0.628 7.904 1.00 45.19 124 SER A N 1
ATOM 957 C CA . SER A 1 124 ? 24.064 1.499 8.149 1.00 45.19 124 SER A CA 1
ATOM 958 C C . SER A 1 124 ? 23.763 2.670 7.180 1.00 45.19 124 SER A C 1
ATOM 960 O O . SER A 1 124 ? 24.499 3.648 7.107 1.00 45.19 124 SER A O 1
ATOM 962 N N . PHE A 1 125 ? 22.506 2.747 6.717 1.00 45.00 125 PHE A N 1
ATOM 963 C CA . PHE A 1 125 ? 21.791 4.006 6.404 1.00 45.00 125 PHE A CA 1
ATOM 964 C C . PHE A 1 125 ? 21.656 4.940 7.647 1.00 45.00 125 PHE A C 1
ATOM 966 O O . PHE A 1 125 ? 20.627 5.586 7.883 1.00 45.00 125 PHE A O 1
ATOM 973 N N . ALA A 1 126 ? 22.647 4.971 8.539 1.00 41.91 126 ALA A N 1
ATOM 974 C CA . ALA A 1 126 ? 22.711 5.757 9.762 1.00 41.91 126 ALA A CA 1
ATOM 975 C C . ALA A 1 126 ? 23.810 6.810 9.713 1.00 41.91 126 ALA A C 1
ATOM 977 O O . ALA A 1 126 ? 24.476 7.039 10.711 1.00 41.91 126 ALA A O 1
ATOM 978 N N . THR A 1 127 ? 23.899 7.545 8.619 1.00 41.16 127 THR A N 1
ATOM 979 C CA . THR A 1 127 ? 24.408 8.910 8.676 1.00 41.16 127 THR A CA 1
ATOM 980 C C . THR A 1 127 ? 23.539 9.771 7.779 1.00 41.16 127 THR A C 1
ATOM 982 O O . THR A 1 127 ? 23.416 9.552 6.576 1.00 41.16 127 THR A O 1
ATOM 985 N N . THR A 1 128 ? 22.856 10.724 8.407 1.00 43.78 128 THR A N 1
ATOM 986 C CA . THR A 1 128 ? 22.241 11.855 7.712 1.00 43.78 128 THR A CA 1
ATOM 987 C C . THR A 1 128 ? 23.295 12.772 7.096 1.00 43.78 128 THR A C 1
ATOM 989 O O . THR A 1 128 ? 22.918 13.519 6.216 1.00 43.78 128 THR A O 1
ATOM 992 N N . ASP A 1 129 ? 24.576 12.636 7.469 1.00 44.66 129 ASP A N 1
ATOM 993 C CA . ASP A 1 129 ? 25.737 13.275 6.837 1.00 44.66 129 ASP A CA 1
ATOM 994 C C . ASP A 1 129 ? 27.015 12.458 7.148 1.00 44.66 129 ASP A C 1
ATOM 996 O O . ASP A 1 129 ? 27.616 12.640 8.211 1.00 44.66 129 ASP A O 1
ATOM 1000 N N . PRO A 1 130 ? 27.434 11.483 6.320 1.00 46.44 130 PRO A N 1
ATOM 1001 C CA . PRO A 1 130 ? 28.804 10.981 6.390 1.00 46.44 130 PRO A CA 1
ATOM 1002 C C . PRO A 1 130 ? 29.763 12.052 5.833 1.00 46.44 130 PRO A C 1
ATOM 1004 O O . PRO A 1 130 ? 29.378 12.773 4.911 1.00 46.44 130 PRO A O 1
ATOM 1007 N N . PRO A 1 131 ? 31.005 12.170 6.343 1.00 48.81 131 PRO A N 1
ATOM 1008 C CA . PRO A 1 131 ? 31.999 13.056 5.747 1.00 48.81 131 PRO A CA 1
ATOM 1009 C C . PRO A 1 131 ? 32.159 12.726 4.251 1.00 48.81 131 PRO A C 1
ATOM 1011 O O . PRO A 1 131 ? 32.365 11.551 3.927 1.00 48.81 131 PRO A O 1
ATOM 1014 N N . PRO A 1 132 ? 32.063 13.718 3.345 1.00 50.44 132 PRO A N 1
ATOM 1015 C CA . PRO A 1 132 ? 32.051 13.489 1.897 1.00 50.44 132 PRO A CA 1
ATOM 1016 C C . PRO A 1 132 ? 33.329 12.814 1.368 1.00 50.44 132 PRO A C 1
ATOM 1018 O O . PRO A 1 132 ? 33.295 12.169 0.323 1.00 50.44 132 PRO A O 1
ATOM 1021 N N . ASP A 1 133 ? 34.428 12.876 2.122 1.00 48.19 133 ASP A N 1
ATOM 1022 C CA . ASP A 1 133 ? 35.764 12.535 1.627 1.00 48.19 133 ASP A CA 1
ATOM 1023 C C . ASP A 1 133 ? 36.202 11.077 1.879 1.00 48.19 133 ASP A C 1
ATOM 1025 O O . ASP A 1 133 ? 37.299 10.692 1.477 1.00 48.19 133 ASP A O 1
ATOM 1029 N N . CYS A 1 134 ? 35.388 10.238 2.537 1.00 48.03 134 CYS A N 1
ATOM 1030 C CA . CYS A 1 134 ? 35.800 8.866 2.899 1.00 48.03 134 CYS A CA 1
ATOM 1031 C C . CYS A 1 134 ? 35.129 7.741 2.088 1.00 48.03 134 CYS A C 1
ATOM 1033 O O . CYS A 1 134 ? 35.589 6.602 2.158 1.00 48.03 134 CYS A O 1
ATOM 1035 N N . PHE A 1 135 ? 34.073 8.027 1.315 1.00 51.34 135 PHE A N 1
ATOM 1036 C CA . PHE A 1 135 ? 33.240 6.998 0.670 1.00 51.34 135 PHE A CA 1
ATOM 1037 C C . PHE A 1 135 ? 32.789 7.385 -0.748 1.00 51.34 135 PHE A C 1
ATOM 1039 O O . PHE A 1 135 ? 31.603 7.302 -1.058 1.00 51.34 135 PHE A O 1
ATOM 1046 N N . GLY A 1 136 ? 33.721 7.794 -1.618 1.00 50.31 136 GLY A N 1
ATOM 1047 C CA . GLY A 1 136 ? 33.414 8.222 -2.997 1.00 50.31 136 GLY A CA 1
ATOM 1048 C C . GLY A 1 136 ? 32.504 7.260 -3.779 1.00 50.31 136 GLY A C 1
ATOM 1049 O O . GLY A 1 136 ? 31.650 7.707 -4.531 1.00 50.31 136 GLY A O 1
ATOM 1050 N N . PHE A 1 137 ? 32.592 5.958 -3.503 1.00 56.69 137 PHE A N 1
ATOM 1051 C CA . PHE A 1 137 ? 31.759 4.935 -4.134 1.00 56.69 137 PHE A CA 1
ATOM 1052 C C . PHE A 1 137 ? 30.283 4.967 -3.690 1.00 56.69 137 PHE A C 1
ATOM 1054 O O . PHE A 1 137 ? 29.396 4.920 -4.534 1.00 56.69 137 PHE A O 1
ATOM 1061 N N . VAL A 1 138 ? 29.994 5.185 -2.397 1.00 65.06 138 VAL A N 1
ATOM 1062 C CA . VAL A 1 138 ? 28.610 5.204 -1.863 1.00 65.06 138 VAL A CA 1
ATOM 1063 C C . VAL A 1 138 ? 27.787 6.347 -2.460 1.00 65.06 138 VAL A C 1
ATOM 1065 O O . VAL A 1 138 ? 26.570 6.232 -2.622 1.00 65.06 138 VAL A O 1
ATOM 1068 N N . LEU A 1 139 ? 28.439 7.461 -2.802 1.00 69.44 139 LEU A N 1
ATOM 1069 C CA . LEU A 1 139 ? 27.797 8.573 -3.501 1.00 69.44 139 LEU A CA 1
ATOM 1070 C C . LEU A 1 139 ? 27.406 8.187 -4.931 1.00 69.44 139 LEU A C 1
ATOM 1072 O O . LEU A 1 139 ? 26.293 8.508 -5.346 1.00 69.44 139 LEU A O 1
ATOM 1076 N N . GLU A 1 140 ? 28.273 7.466 -5.646 1.00 77.75 140 GLU A N 1
ATOM 1077 C CA . GLU A 1 140 ? 27.995 6.964 -6.997 1.00 77.75 140 GLU A CA 1
ATOM 1078 C C . GLU A 1 140 ? 26.832 5.968 -6.989 1.00 77.75 140 GLU A C 1
ATOM 1080 O O . GLU A 1 140 ? 25.922 6.083 -7.805 1.00 77.75 140 GLU A O 1
ATOM 1085 N N . GLU A 1 141 ? 26.782 5.044 -6.027 1.00 78.56 141 GLU A N 1
ATOM 1086 C CA . GLU A 1 141 ? 25.687 4.069 -5.957 1.00 78.56 141 GLU A CA 1
ATOM 1087 C C . GLU A 1 141 ? 24.356 4.697 -5.515 1.00 78.56 141 GLU A C 1
ATOM 1089 O O . GLU A 1 141 ? 23.289 4.312 -5.999 1.00 78.56 141 GLU A O 1
ATOM 1094 N N . ARG A 1 142 ? 24.385 5.712 -4.636 1.00 79.19 142 ARG A N 1
ATOM 1095 C CA . ARG A 1 142 ? 23.183 6.496 -4.301 1.00 79.19 142 ARG A CA 1
ATOM 1096 C C . ARG A 1 142 ? 22.688 7.307 -5.492 1.00 79.19 142 ARG A C 1
ATOM 1098 O O . ARG A 1 142 ? 21.474 7.400 -5.677 1.00 79.19 142 ARG A O 1
ATOM 1105 N N . ALA A 1 143 ? 23.602 7.884 -6.271 1.00 82.69 143 ALA A N 1
ATOM 1106 C CA . ALA A 1 143 ? 23.265 8.567 -7.512 1.00 82.69 143 ALA A CA 1
ATOM 1107 C C . ALA A 1 143 ? 22.639 7.580 -8.506 1.00 82.69 143 ALA A C 1
ATOM 1109 O O . ALA A 1 143 ? 21.517 7.812 -8.935 1.00 82.69 143 ALA A O 1
ATOM 1110 N N . ALA A 1 144 ? 23.263 6.420 -8.737 1.00 86.00 144 ALA A N 1
ATOM 1111 C CA . ALA A 1 144 ? 22.736 5.377 -9.618 1.00 86.00 144 ALA A CA 1
ATOM 1112 C C . ALA A 1 144 ? 21.334 4.897 -9.202 1.00 86.00 144 ALA A C 1
ATOM 1114 O O . ALA A 1 144 ? 20.441 4.771 -10.043 1.00 86.00 144 ALA A O 1
ATOM 1115 N N . LEU A 1 145 ? 21.096 4.693 -7.899 1.00 86.75 145 LEU A N 1
ATOM 1116 C CA . LEU A 1 145 ? 19.767 4.348 -7.385 1.00 86.75 145 LEU A CA 1
ATOM 1117 C C . LEU A 1 145 ? 18.753 5.473 -7.647 1.00 86.75 145 LEU A C 1
ATOM 1119 O O . LEU A 1 145 ? 17.621 5.208 -8.054 1.00 86.75 145 LEU A O 1
ATOM 1123 N N . SER A 1 146 ? 19.143 6.725 -7.391 1.00 86.69 146 SER A N 1
ATOM 1124 C CA . SER A 1 146 ? 18.303 7.904 -7.623 1.00 86.69 146 SER A CA 1
ATOM 1125 C C . SER A 1 146 ? 17.963 8.075 -9.104 1.00 86.69 146 SER A C 1
ATOM 1127 O O . SER A 1 146 ? 16.801 8.314 -9.435 1.00 86.69 146 SER A O 1
ATOM 1129 N N . ASP A 1 147 ? 18.943 7.901 -9.984 1.00 89.62 147 ASP A N 1
ATOM 1130 C CA . ASP A 1 147 ? 18.809 8.054 -11.430 1.00 89.62 147 ASP A CA 1
ATOM 1131 C C . ASP A 1 147 ? 17.919 6.956 -12.014 1.00 89.62 147 ASP A C 1
ATOM 1133 O O . ASP A 1 147 ? 16.958 7.259 -12.723 1.00 89.62 147 ASP A O 1
ATOM 1137 N N . SER A 1 148 ? 18.135 5.697 -11.619 1.00 89.56 148 SER A N 1
ATOM 1138 C CA . SER A 1 148 ? 17.289 4.566 -12.032 1.00 89.56 148 SER A CA 1
ATOM 1139 C C . SER A 1 148 ? 15.844 4.755 -11.560 1.00 89.56 148 SER A C 1
ATOM 1141 O O . SER A 1 148 ? 14.883 4.596 -12.319 1.00 89.56 148 SER A O 1
ATOM 1143 N N . ARG A 1 149 ? 15.663 5.198 -10.307 1.00 90.94 149 ARG A N 1
ATOM 1144 C CA . ARG A 1 149 ? 14.345 5.543 -9.759 1.00 90.94 149 ARG A CA 1
ATOM 1145 C C . ARG A 1 149 ? 13.689 6.675 -10.554 1.00 90.94 149 ARG A C 1
ATOM 1147 O O . ARG A 1 149 ? 12.488 6.617 -10.821 1.00 90.94 149 ARG A O 1
ATOM 1154 N N . HIS A 1 150 ? 14.451 7.705 -10.915 1.00 91.94 150 HIS A N 1
ATOM 1155 C CA . HIS A 1 150 ? 13.967 8.840 -11.696 1.00 91.94 150 HIS A CA 1
ATOM 1156 C C . HIS A 1 150 ? 13.576 8.430 -13.122 1.00 91.94 150 HIS A C 1
ATOM 1158 O O . HIS A 1 150 ? 12.527 8.856 -13.609 1.00 91.94 150 HIS A O 1
ATOM 1164 N N . ALA A 1 151 ? 14.352 7.556 -13.764 1.00 94.56 151 ALA A N 1
ATOM 1165 C CA . ALA A 1 151 ? 14.044 7.007 -15.080 1.00 94.56 151 ALA A CA 1
ATOM 1166 C C . ALA A 1 151 ? 12.725 6.216 -15.065 1.00 94.56 151 ALA A C 1
ATOM 1168 O O . ALA A 1 151 ? 11.839 6.474 -15.883 1.00 94.56 151 ALA A O 1
ATOM 1169 N N . LEU A 1 152 ? 12.532 5.330 -14.081 1.00 94.62 152 LEU A N 1
ATOM 1170 C CA . LEU A 1 152 ? 11.287 4.567 -13.910 1.00 94.62 152 LEU A CA 1
ATOM 1171 C C . LEU A 1 152 ? 10.081 5.468 -13.594 1.00 94.62 152 LEU A C 1
ATOM 1173 O O . LEU A 1 152 ? 8.991 5.271 -14.136 1.00 94.62 152 LEU A O 1
ATOM 1177 N N . LEU A 1 153 ? 10.264 6.499 -12.763 1.00 93.25 153 LEU A N 1
ATOM 1178 C CA . LEU A 1 153 ? 9.228 7.509 -12.513 1.00 93.25 153 LEU A CA 1
ATOM 1179 C C . LEU A 1 153 ? 8.867 8.277 -13.785 1.00 93.25 153 LEU A C 1
ATOM 1181 O O . LEU A 1 153 ? 7.690 8.508 -14.046 1.00 93.25 153 LEU A O 1
ATOM 1185 N N . THR A 1 154 ? 9.860 8.630 -14.597 1.00 94.81 154 THR A N 1
ATOM 1186 C CA . THR A 1 154 ? 9.642 9.304 -15.880 1.00 94.81 154 THR A CA 1
ATOM 1187 C C . THR A 1 154 ? 8.867 8.401 -16.835 1.00 94.81 154 THR A C 1
ATOM 1189 O O . THR A 1 154 ? 7.906 8.858 -17.448 1.00 94.81 154 THR A O 1
ATOM 1192 N N . CYS A 1 155 ? 9.184 7.103 -16.883 1.00 92.69 155 CYS A N 1
ATOM 1193 C CA . CYS A 1 155 ? 8.437 6.114 -17.665 1.00 92.69 155 CYS A CA 1
ATOM 1194 C C . CYS A 1 155 ? 6.951 6.061 -17.278 1.00 92.69 155 CYS A C 1
ATOM 1196 O O . CYS A 1 155 ? 6.095 5.955 -18.155 1.00 92.69 155 CYS A O 1
ATOM 1198 N N . CYS A 1 156 ? 6.623 6.216 -15.990 1.00 90.94 156 CYS A N 1
ATOM 1199 C CA . CYS A 1 156 ? 5.232 6.283 -15.530 1.00 90.94 156 CYS A CA 1
ATOM 1200 C C . CYS A 1 156 ? 4.455 7.480 -16.114 1.00 90.94 156 CYS A C 1
ATOM 1202 O O . CYS A 1 156 ? 3.226 7.449 -16.143 1.00 90.94 156 CYS A O 1
ATOM 1204 N N . LEU A 1 157 ? 5.148 8.534 -16.558 1.00 90.75 157 LEU A N 1
ATOM 1205 C CA . LEU A 1 157 ? 4.552 9.767 -17.082 1.00 90.75 157 LEU A CA 1
ATOM 1206 C C . LEU A 1 157 ? 4.459 9.798 -18.614 1.00 90.75 157 LEU A C 1
ATOM 1208 O O . LEU A 1 157 ? 3.739 10.637 -19.148 1.00 90.75 157 LEU A O 1
ATOM 1212 N N . VAL A 1 158 ? 5.167 8.908 -19.322 1.00 89.00 158 VAL A N 1
ATOM 1213 C CA . VAL A 1 158 ? 5.235 8.915 -20.795 1.00 89.00 158 VAL A CA 1
ATOM 1214 C C . VAL A 1 158 ? 3.869 8.627 -21.414 1.00 89.00 158 VAL A C 1
ATOM 1216 O O . VAL A 1 158 ? 3.386 9.381 -22.257 1.00 89.00 158 VAL A O 1
ATOM 1219 N N . HIS A 1 159 ? 3.249 7.515 -21.020 1.00 86.19 159 HIS A N 1
ATOM 1220 C CA . HIS A 1 159 ? 1.959 7.076 -21.543 1.00 86.19 159 HIS A CA 1
ATOM 1221 C C . HIS A 1 159 ? 1.316 6.059 -20.592 1.00 86.19 159 HIS A C 1
ATOM 1223 O O . HIS A 1 159 ? 2.012 5.333 -19.882 1.00 86.19 159 HIS A O 1
ATOM 1229 N N . THR A 1 160 ? -0.014 5.939 -20.606 1.00 85.19 160 THR A N 1
ATOM 1230 C CA . THR A 1 160 ? -0.743 5.001 -19.728 1.00 85.19 160 THR A CA 1
ATOM 1231 C C . THR A 1 160 ? -0.349 3.541 -19.952 1.00 85.19 160 THR A C 1
ATOM 1233 O O . THR A 1 160 ? -0.391 2.751 -19.013 1.00 85.19 160 THR A O 1
ATOM 1236 N N . SER A 1 161 ? 0.105 3.188 -21.158 1.00 83.44 161 SER A N 1
ATOM 1237 C CA . SER A 1 161 ? 0.624 1.848 -21.462 1.00 83.44 161 SER A CA 1
ATOM 1238 C C . SER A 1 161 ? 1.971 1.535 -20.791 1.00 83.44 161 SER A C 1
ATOM 1240 O O . SER A 1 161 ? 2.327 0.370 -20.683 1.00 83.44 161 SER A O 1
ATOM 1242 N N . TRP A 1 162 ? 2.727 2.550 -20.350 1.00 89.62 162 TRP A N 1
ATOM 1243 C CA . TRP A 1 162 ? 4.015 2.393 -19.652 1.00 89.62 162 TRP A CA 1
ATOM 1244 C C . TRP A 1 162 ? 3.828 2.310 -18.139 1.00 89.62 162 TRP A C 1
ATOM 1246 O O . TRP A 1 162 ? 4.631 1.690 -17.443 1.00 89.62 162 TRP A O 1
ATOM 1256 N N . LEU A 1 163 ? 2.748 2.918 -17.640 1.00 90.06 163 LEU A N 1
ATOM 1257 C CA . LEU A 1 163 ? 2.473 3.103 -16.222 1.00 90.06 163 LEU A CA 1
ATOM 1258 C C . LEU A 1 163 ? 2.555 1.794 -15.430 1.00 90.06 163 LEU A C 1
ATOM 1260 O O . LEU A 1 163 ? 3.281 1.732 -14.445 1.00 90.06 163 LEU A O 1
ATOM 1264 N N . GLY A 1 164 ? 1.854 0.746 -15.869 1.00 89.44 164 GLY A N 1
ATOM 1265 C CA . GLY A 1 164 ? 1.792 -0.520 -15.134 1.00 89.44 164 GLY A CA 1
ATOM 1266 C C . GLY A 1 164 ? 3.152 -1.213 -15.009 1.00 89.44 164 GLY A C 1
ATOM 1267 O O . GLY A 1 164 ? 3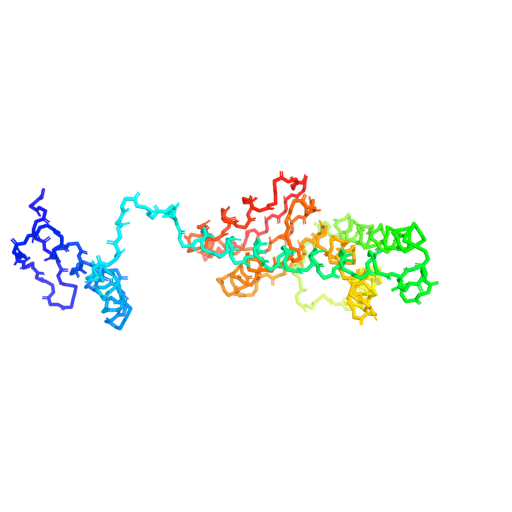.561 -1.583 -13.910 1.00 89.44 164 GLY A O 1
ATOM 1268 N N . SER A 1 165 ? 3.889 -1.374 -16.112 1.00 91.00 165 SER A N 1
ATOM 1269 C CA . SER A 1 165 ? 5.217 -2.008 -16.080 1.00 91.00 165 SER A CA 1
ATOM 1270 C C . SER A 1 165 ? 6.227 -1.157 -15.302 1.00 91.00 165 SER A C 1
ATOM 1272 O O . SER A 1 165 ? 6.901 -1.681 -14.416 1.00 91.00 165 SER A O 1
ATOM 1274 N N . ALA A 1 166 ? 6.262 0.160 -15.527 1.00 93.62 166 ALA A N 1
ATOM 1275 C CA . ALA A 1 166 ? 7.178 1.059 -14.827 1.00 93.62 166 ALA A CA 1
ATOM 1276 C C . ALA A 1 166 ? 6.906 1.137 -13.313 1.00 93.62 166 ALA A C 1
ATOM 1278 O O . ALA A 1 166 ? 7.845 1.133 -12.518 1.00 93.62 166 ALA A O 1
ATOM 1279 N N . GLN A 1 167 ? 5.639 1.149 -12.884 1.00 93.19 167 GLN A N 1
ATOM 1280 C CA . GLN A 1 167 ? 5.286 1.121 -11.461 1.00 93.19 167 GLN A CA 1
ATOM 1281 C C . GLN A 1 167 ? 5.668 -0.195 -10.788 1.00 93.19 167 GLN A C 1
ATOM 1283 O O . GLN A 1 167 ? 6.145 -0.172 -9.654 1.00 93.19 167 GLN A O 1
ATOM 1288 N N . ARG A 1 168 ? 5.479 -1.332 -11.471 1.00 93.25 168 ARG A N 1
ATOM 1289 C CA . ARG A 1 168 ? 5.898 -2.643 -10.953 1.00 93.25 168 ARG A CA 1
ATOM 1290 C C . ARG A 1 168 ? 7.413 -2.715 -10.784 1.00 93.25 168 ARG A C 1
ATOM 1292 O O . ARG A 1 168 ? 7.876 -3.162 -9.738 1.00 93.25 168 ARG A O 1
ATOM 1299 N N . ALA A 1 169 ? 8.167 -2.214 -11.764 1.00 94.81 169 ALA A N 1
ATOM 1300 C CA . ALA A 1 169 ? 9.620 -2.094 -11.680 1.00 94.81 169 ALA A CA 1
ATOM 1301 C C . ALA A 1 169 ? 10.055 -1.175 -10.529 1.00 94.81 169 ALA A C 1
ATOM 1303 O O . ALA A 1 169 ? 10.824 -1.587 -9.672 1.00 94.81 169 ALA A O 1
ATOM 1304 N N . LEU A 1 170 ? 9.481 0.025 -10.420 1.00 93.06 170 LEU A N 1
ATOM 1305 C CA . LEU A 1 170 ? 9.758 0.956 -9.318 1.00 93.06 170 LEU A CA 1
ATOM 1306 C C . LEU A 1 170 ? 9.401 0.370 -7.939 1.00 93.06 170 LEU A C 1
ATOM 1308 O O . LEU A 1 170 ? 9.997 0.711 -6.916 1.00 93.06 170 LEU A O 1
ATOM 1312 N N . GLY A 1 171 ? 8.381 -0.482 -7.918 1.00 93.06 171 GLY A N 1
ATOM 1313 C CA . GLY A 1 171 ? 7.820 -1.136 -6.750 1.00 93.06 171 GLY A CA 1
ATOM 1314 C C . GLY A 1 171 ? 8.518 -2.415 -6.303 1.00 93.06 171 GLY A C 1
ATOM 1315 O O . GLY A 1 171 ? 8.118 -2.981 -5.281 1.00 93.06 171 GLY A O 1
ATOM 1316 N N . CYS A 1 172 ? 9.518 -2.904 -7.044 1.00 93.44 172 CYS A N 1
ATOM 1317 C CA . CYS A 1 172 ? 10.190 -4.163 -6.720 1.00 93.44 172 CYS A CA 1
ATOM 1318 C C . CYS A 1 172 ? 11.004 -4.069 -5.417 1.00 93.44 172 CYS A C 1
ATOM 1320 O O . CYS A 1 172 ? 11.124 -5.059 -4.689 1.00 93.44 172 CYS A O 1
ATOM 1322 N N . ALA A 1 173 ? 11.474 -2.863 -5.074 1.00 90.44 173 ALA A N 1
ATOM 1323 C CA . ALA A 1 173 ? 12.169 -2.576 -3.829 1.00 90.44 173 ALA A CA 1
ATOM 1324 C C . ALA A 1 173 ? 11.569 -1.366 -3.093 1.00 90.44 173 ALA A C 1
ATOM 1326 O O . ALA A 1 173 ? 11.460 -0.256 -3.619 1.00 90.44 173 ALA A O 1
ATOM 1327 N N . LEU A 1 174 ? 11.225 -1.568 -1.822 1.00 88.94 174 LEU A N 1
ATOM 1328 C CA . LEU A 1 174 ? 10.888 -0.507 -0.882 1.00 88.94 174 LEU A CA 1
ATOM 1329 C C . LEU A 1 174 ? 12.124 -0.193 -0.039 1.00 88.94 174 LEU A C 1
ATOM 1331 O O . LEU A 1 174 ? 12.477 -0.968 0.842 1.00 88.94 174 LEU A O 1
ATOM 1335 N N . ILE A 1 175 ? 12.763 0.946 -0.298 1.00 84.06 175 ILE A N 1
ATOM 1336 C CA . ILE A 1 175 ? 13.920 1.427 0.465 1.00 84.06 175 ILE A CA 1
ATOM 1337 C C . ILE A 1 175 ? 13.539 2.782 1.039 1.00 84.06 175 ILE A C 1
ATOM 1339 O O . ILE A 1 175 ? 13.343 3.737 0.284 1.00 84.06 175 ILE A O 1
ATOM 1343 N N . SER A 1 176 ? 13.375 2.874 2.359 1.00 74.00 176 SER A N 1
ATOM 1344 C CA . SER A 1 176 ? 13.016 4.152 2.969 1.00 74.00 176 SER A CA 1
ATOM 1345 C C . SER A 1 176 ? 13.498 4.316 4.409 1.00 74.00 176 SER A C 1
ATOM 1347 O O . SER A 1 176 ? 13.232 3.458 5.260 1.00 74.00 176 SER A O 1
ATOM 1349 N N . PRO A 1 177 ? 14.140 5.455 4.733 1.00 63.12 177 PRO A N 1
ATOM 1350 C CA . PRO A 1 177 ? 14.236 5.905 6.107 1.00 63.12 177 PRO A CA 1
ATOM 1351 C C . PRO A 1 177 ? 12.864 6.434 6.544 1.00 63.12 177 PRO A C 1
ATOM 1353 O O . PRO A 1 177 ? 12.456 7.534 6.166 1.00 63.12 177 PRO A O 1
ATOM 1356 N N . LEU A 1 178 ? 12.149 5.667 7.365 1.00 61.66 178 LEU A N 1
ATOM 1357 C CA . LEU A 1 178 ? 10.903 6.139 7.961 1.00 61.66 178 LEU A CA 1
ATOM 1358 C C . LEU A 1 178 ? 11.263 7.221 8.988 1.00 61.66 178 LEU A C 1
ATOM 1360 O O . LEU A 1 178 ? 11.911 6.945 9.994 1.00 61.66 178 LEU A O 1
ATOM 1364 N N . LYS A 1 179 ? 10.915 8.477 8.693 1.00 61.31 179 LYS A N 1
ATOM 1365 C CA . LYS A 1 179 ? 11.016 9.586 9.661 1.00 61.31 179 LYS A CA 1
ATOM 1366 C C . LYS A 1 179 ? 9.766 9.680 10.538 1.00 61.31 179 LYS A C 1
ATOM 1368 O O . LYS A 1 179 ? 9.864 10.063 11.693 1.00 61.31 179 LYS A O 1
ATOM 1373 N N . ASP A 1 180 ? 8.617 9.320 9.971 1.00 69.38 180 ASP A N 1
ATOM 1374 C CA . ASP A 1 180 ? 7.314 9.248 10.631 1.00 69.38 180 ASP A CA 1
ATOM 1375 C C . ASP A 1 180 ? 6.665 7.923 10.225 1.00 69.38 180 ASP A C 1
ATOM 1377 O O . ASP A 1 180 ? 6.163 7.790 9.103 1.00 69.38 180 ASP A O 1
ATOM 1381 N N . LEU A 1 181 ? 6.738 6.916 11.101 1.00 70.62 181 LEU A N 1
ATOM 1382 C CA . LEU A 1 181 ? 6.285 5.566 10.774 1.00 70.62 181 LEU A CA 1
ATOM 1383 C C . LEU A 1 181 ? 4.812 5.562 10.352 1.00 70.62 181 LEU A C 1
ATOM 1385 O O . LEU A 1 181 ? 4.470 4.949 9.343 1.00 70.62 181 LEU A O 1
ATOM 1389 N N . ARG A 1 182 ? 3.939 6.245 11.097 1.00 69.94 182 ARG A N 1
ATOM 1390 C CA . ARG A 1 182 ? 2.488 6.137 10.913 1.00 69.94 182 ARG A CA 1
ATOM 1391 C C . ARG A 1 182 ? 2.065 6.732 9.576 1.00 69.94 182 ARG A C 1
ATOM 1393 O O . ARG A 1 182 ? 1.429 6.043 8.778 1.00 69.94 182 ARG A O 1
ATOM 1400 N N . ASN A 1 183 ? 2.480 7.967 9.297 1.00 74.44 183 ASN A N 1
ATOM 1401 C CA . ASN A 1 183 ? 2.126 8.631 8.044 1.00 74.44 183 ASN A CA 1
ATOM 1402 C C . ASN A 1 183 ? 2.794 7.960 6.840 1.00 74.44 183 ASN A C 1
ATOM 1404 O O . ASN A 1 183 ? 2.187 7.830 5.775 1.00 74.44 183 ASN A O 1
ATOM 1408 N N . THR A 1 184 ? 4.020 7.463 7.005 1.00 81.19 184 THR A N 1
ATOM 1409 C CA . THR A 1 184 ? 4.752 6.861 5.889 1.00 81.19 184 THR A CA 1
ATOM 1410 C C . THR A 1 184 ? 4.251 5.448 5.566 1.00 81.19 184 THR A C 1
ATOM 1412 O O . THR A 1 184 ? 4.022 5.141 4.395 1.00 81.19 184 THR A O 1
ATOM 1415 N N . LEU A 1 185 ? 3.992 4.602 6.573 1.00 83.06 185 LEU A N 1
ATOM 1416 C CA . LEU A 1 185 ? 3.379 3.285 6.357 1.00 83.06 185 LEU A CA 1
ATOM 1417 C C . LEU A 1 185 ? 1.991 3.418 5.743 1.00 83.06 185 LEU A C 1
ATOM 1419 O O . LEU A 1 185 ? 1.662 2.675 4.822 1.00 83.06 185 LEU A O 1
ATOM 1423 N N . TRP A 1 186 ? 1.197 4.387 6.200 1.00 82.81 186 TRP A N 1
ATOM 1424 C CA . TRP A 1 186 ? -0.107 4.677 5.613 1.00 82.81 186 TRP A CA 1
ATOM 1425 C C . TRP A 1 186 ? -0.006 4.971 4.113 1.00 82.81 186 TRP A C 1
ATOM 1427 O O . TRP A 1 186 ? -0.749 4.399 3.311 1.00 82.81 186 TRP A O 1
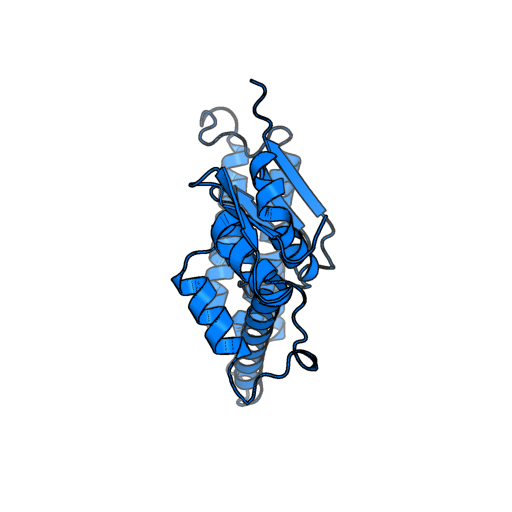ATOM 1437 N N . CYS A 1 187 ? 0.955 5.808 3.714 1.00 84.81 187 CYS A N 1
ATOM 1438 C CA . CYS A 1 187 ? 1.229 6.094 2.309 1.00 84.81 187 CYS A CA 1
ATOM 1439 C C . CYS A 1 187 ? 1.627 4.833 1.528 1.00 84.81 187 CYS A C 1
ATOM 1441 O O . CYS A 1 187 ? 1.129 4.629 0.422 1.00 84.81 187 CYS A O 1
ATOM 1443 N N . TYR A 1 188 ? 2.460 3.957 2.096 1.00 88.56 188 TYR A N 1
ATOM 1444 C CA . TYR A 1 188 ? 2.878 2.719 1.429 1.00 88.56 188 TYR A CA 1
ATOM 1445 C C . TYR A 1 188 ? 1.749 1.706 1.281 1.00 88.56 188 TYR A C 1
ATOM 1447 O O . TYR A 1 188 ? 1.567 1.159 0.194 1.00 88.56 188 TYR A O 1
ATOM 1455 N N . ILE A 1 189 ? 0.931 1.512 2.318 1.00 87.62 189 ILE A N 1
ATOM 1456 C CA . ILE A 1 189 ? -0.208 0.589 2.260 1.00 87.62 189 ILE A CA 1
ATOM 1457 C C . ILE A 1 189 ? -1.232 1.061 1.227 1.00 87.62 189 ILE A C 1
ATOM 1459 O O . ILE A 1 189 ? -1.840 0.223 0.575 1.00 87.62 189 ILE A O 1
ATOM 1463 N N . ARG A 1 190 ? -1.402 2.374 1.028 1.00 86.94 190 ARG A N 1
ATOM 1464 C CA . ARG A 1 190 ? -2.322 2.936 0.020 1.00 86.94 190 ARG A CA 1
ATOM 1465 C C . ARG A 1 190 ? -1.711 3.087 -1.372 1.00 86.94 190 ARG A C 1
ATOM 1467 O O . ARG A 1 190 ? -2.426 3.448 -2.313 1.00 86.94 190 ARG A O 1
ATOM 1474 N N . SER A 1 191 ? -0.401 2.903 -1.496 1.00 88.00 191 SER A N 1
ATOM 1475 C CA . SER A 1 191 ? 0.307 3.075 -2.757 1.00 88.00 191 SER A CA 1
ATOM 1476 C C . SER A 1 191 ? 0.072 1.861 -3.659 1.00 88.00 191 SER A C 1
ATOM 1478 O O . SER A 1 191 ? 0.246 0.727 -3.192 1.00 88.00 191 SER A O 1
ATOM 1480 N N . PRO A 1 192 ? -0.278 2.066 -4.943 1.00 87.31 192 PRO A N 1
ATOM 1481 C CA . PRO A 1 192 ? -0.313 0.977 -5.909 1.00 87.31 192 PRO A CA 1
ATOM 1482 C C . PRO A 1 192 ? 1.094 0.443 -6.188 1.00 87.31 192 PRO A C 1
ATOM 1484 O O . PRO A 1 192 ? 1.216 -0.715 -6.532 1.00 87.31 192 PRO A O 1
ATOM 1487 N N . LEU A 1 193 ? 2.159 1.224 -5.943 1.00 90.06 193 LEU A N 1
ATOM 1488 C CA . LEU A 1 193 ? 3.541 0.822 -6.234 1.00 90.06 193 LEU A CA 1
ATOM 1489 C C . LEU A 1 193 ? 3.971 -0.463 -5.531 1.00 90.06 193 LEU A C 1
ATOM 1491 O O . LEU A 1 193 ? 4.830 -1.161 -6.045 1.00 90.06 193 LEU A O 1
ATOM 1495 N N . TYR A 1 194 ? 3.422 -0.770 -4.358 1.00 91.75 194 TYR A N 1
ATOM 1496 C CA . TYR A 1 194 ? 3.871 -1.910 -3.569 1.00 91.75 194 TYR A CA 1
ATOM 1497 C C . TYR A 1 194 ? 2.812 -2.996 -3.519 1.00 91.75 194 TYR A C 1
ATOM 1499 O O . TYR A 1 194 ? 1.684 -2.741 -3.097 1.00 91.75 194 TYR A O 1
ATOM 1507 N N . SER A 1 195 ? 3.168 -4.204 -3.942 1.00 91.88 195 SER A N 1
ATOM 1508 C CA . SER A 1 195 ? 2.243 -5.335 -4.023 1.00 91.88 195 SER A CA 1
ATOM 1509 C C . SER A 1 195 ? 3.024 -6.650 -4.170 1.00 91.88 195 SER A C 1
ATOM 1511 O O . SER A 1 195 ? 4.152 -6.773 -3.696 1.00 91.88 195 SER A O 1
ATOM 1513 N N . VAL A 1 196 ? 2.448 -7.633 -4.861 1.00 93.38 196 VAL A N 1
ATOM 1514 C CA . VAL A 1 196 ? 3.009 -8.967 -5.097 1.00 93.38 196 VAL A CA 1
ATOM 1515 C C . VAL A 1 196 ? 4.330 -8.964 -5.870 1.00 93.38 196 VAL A C 1
ATOM 1517 O O . VAL A 1 196 ? 5.054 -9.947 -5.827 1.00 93.38 196 VAL A O 1
ATOM 1520 N N . TRP A 1 197 ? 4.680 -7.892 -6.578 1.00 93.56 197 TRP A N 1
ATOM 1521 C CA . TRP A 1 197 ? 5.981 -7.763 -7.253 1.00 93.56 197 TRP A CA 1
ATOM 1522 C C . TRP A 1 197 ? 7.078 -7.190 -6.352 1.00 93.56 197 TRP A C 1
ATOM 1524 O O . TRP A 1 197 ? 8.238 -7.166 -6.755 1.00 93.56 197 TRP A O 1
ATOM 1534 N N . THR A 1 198 ? 6.744 -6.716 -5.152 1.00 94.94 198 THR A N 1
ATOM 1535 C CA . THR A 1 198 ? 7.742 -6.224 -4.204 1.00 94.94 198 THR A CA 1
ATOM 1536 C C . THR A 1 198 ? 8.511 -7.407 -3.623 1.00 94.94 198 THR A C 1
ATOM 1538 O O . THR A 1 198 ? 7.935 -8.245 -2.932 1.00 94.94 198 THR A O 1
ATOM 1541 N N . ARG A 1 199 ? 9.816 -7.459 -3.904 1.00 93.50 199 ARG A N 1
ATOM 1542 C CA . ARG A 1 199 ? 10.728 -8.533 -3.480 1.00 93.50 199 ARG A CA 1
ATOM 1543 C C . ARG A 1 199 ? 11.663 -8.114 -2.362 1.00 93.50 199 ARG A C 1
ATOM 1545 O O . ARG A 1 199 ? 12.100 -8.949 -1.576 1.00 93.50 199 ARG A O 1
ATOM 1552 N N . SER A 1 200 ? 11.959 -6.824 -2.266 1.00 91.06 200 SER A N 1
ATOM 1553 C CA . SER A 1 200 ? 12.899 -6.320 -1.276 1.00 91.06 200 SER A CA 1
ATOM 1554 C C . SER A 1 200 ? 12.304 -5.195 -0.450 1.00 91.06 200 SER A C 1
ATOM 1556 O O . SER A 1 200 ? 11.785 -4.221 -0.989 1.00 91.06 200 SER A O 1
ATOM 1558 N N . VAL A 1 201 ? 12.433 -5.298 0.870 1.00 89.38 201 VAL A N 1
ATOM 1559 C CA . VAL A 1 201 ? 11.939 -4.298 1.815 1.00 89.38 201 VAL A CA 1
ATOM 1560 C C . VAL A 1 201 ? 13.034 -3.943 2.814 1.00 89.38 201 VAL A C 1
ATOM 1562 O O . VAL A 1 201 ? 13.509 -4.775 3.584 1.00 89.38 201 VAL A O 1
ATOM 1565 N N . GLU A 1 202 ? 13.411 -2.671 2.827 1.00 86.25 202 GLU A N 1
ATOM 1566 C CA . GLU A 1 202 ? 14.343 -2.082 3.778 1.00 86.25 202 GLU A CA 1
ATOM 1567 C C . GLU A 1 202 ? 13.661 -0.937 4.514 1.00 86.25 202 GLU A C 1
ATOM 1569 O O . GLU A 1 202 ? 13.407 0.137 3.959 1.00 86.25 202 GLU A O 1
ATOM 1574 N N . LEU A 1 203 ? 13.367 -1.186 5.787 1.00 82.81 203 LEU A N 1
ATOM 1575 C CA . LEU A 1 203 ? 12.698 -0.245 6.667 1.00 82.81 203 LEU A CA 1
ATOM 1576 C C . LEU A 1 203 ? 13.602 0.072 7.854 1.00 82.81 203 LEU A C 1
ATOM 1578 O O . LEU A 1 203 ? 14.168 -0.804 8.509 1.00 82.81 203 LEU A O 1
ATOM 1582 N N . LYS A 1 204 ? 13.708 1.355 8.174 1.00 77.00 204 LYS A N 1
ATOM 1583 C CA . LYS A 1 204 ? 1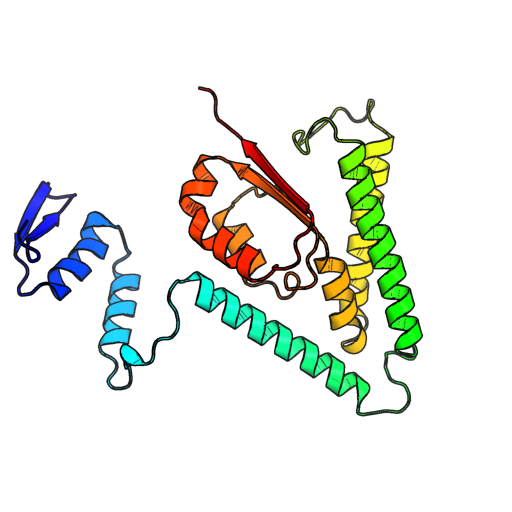4.340 1.817 9.408 1.00 77.00 204 LYS A CA 1
ATOM 1584 C C . LYS A 1 204 ? 13.239 2.206 10.379 1.00 77.00 204 LYS A C 1
ATOM 1586 O O . LYS A 1 204 ? 12.545 3.171 10.104 1.00 77.00 204 LYS A O 1
ATOM 1591 N N . ILE A 1 205 ? 13.063 1.444 11.455 1.00 75.31 205 ILE A N 1
ATOM 1592 C CA . ILE A 1 205 ? 11.935 1.598 12.383 1.00 75.31 205 ILE A CA 1
ATOM 1593 C C . ILE A 1 205 ? 12.491 1.685 13.801 1.00 75.31 205 ILE A C 1
ATOM 1595 O O . ILE A 1 205 ? 13.349 0.887 14.172 1.00 75.31 205 ILE A O 1
ATOM 1599 N N . SER A 1 206 ? 12.046 2.631 14.622 1.00 74.94 206 SER A N 1
ATOM 1600 C CA . SER A 1 206 ? 12.412 2.613 16.045 1.00 74.94 206 SER A CA 1
ATOM 1601 C C . SER A 1 206 ? 11.579 1.587 16.826 1.00 74.94 206 SER A C 1
ATOM 1603 O O . SER A 1 206 ? 10.464 1.247 16.442 1.00 74.94 206 SER A O 1
ATOM 1605 N N . CYS A 1 207 ? 12.102 1.066 17.941 1.00 70.75 207 CYS A N 1
ATOM 1606 C CA . CYS A 1 207 ? 11.369 0.064 18.732 1.00 70.75 207 CYS A CA 1
ATOM 1607 C C . CYS A 1 207 ? 10.020 0.603 19.259 1.00 70.75 207 CYS A C 1
ATOM 1609 O O . CYS A 1 207 ? 9.018 -0.109 19.253 1.00 70.75 207 CYS A O 1
ATOM 1611 N N . ALA A 1 208 ? 9.981 1.886 19.640 1.00 70.50 208 ALA A N 1
ATOM 1612 C CA . ALA A 1 208 ? 8.758 2.566 20.065 1.00 70.50 208 ALA A CA 1
ATOM 1613 C C . ALA A 1 208 ? 7.720 2.641 18.931 1.00 70.50 208 ALA A C 1
ATOM 1615 O O . ALA A 1 208 ? 6.549 2.328 19.133 1.00 70.50 208 ALA A O 1
ATOM 1616 N N . GLU A 1 209 ? 8.165 2.962 17.714 1.00 71.56 209 GLU A N 1
ATOM 1617 C CA . GLU A 1 209 ? 7.299 3.024 16.536 1.00 71.56 209 GLU A CA 1
ATOM 1618 C C . GLU A 1 209 ? 6.711 1.654 16.166 1.00 71.56 209 GLU A C 1
ATOM 1620 O O . GLU A 1 209 ? 5.554 1.584 15.757 1.00 71.56 209 GLU A O 1
ATOM 1625 N N . VAL A 1 210 ? 7.462 0.553 16.325 1.00 73.38 210 VAL A N 1
ATOM 1626 C CA . VAL A 1 210 ? 6.949 -0.799 16.024 1.00 73.38 210 VAL A CA 1
ATOM 1627 C C . VAL A 1 210 ? 5.700 -1.110 16.846 1.00 73.38 210 VAL A C 1
ATOM 1629 O O . VAL A 1 210 ? 4.742 -1.650 16.294 1.00 73.38 210 VAL A O 1
ATOM 1632 N N . MET A 1 211 ? 5.685 -0.757 18.133 1.00 73.06 211 MET A N 1
ATOM 1633 C CA . MET A 1 211 ? 4.559 -1.059 19.023 1.00 73.06 211 MET A CA 1
ATOM 1634 C C . MET A 1 211 ? 3.282 -0.319 18.613 1.00 73.06 211 MET A C 1
ATOM 1636 O O . MET A 1 211 ? 2.203 -0.909 18.624 1.00 73.06 211 MET A O 1
ATOM 1640 N N . GLU A 1 212 ? 3.398 0.935 18.178 1.00 72.06 212 GLU A N 1
ATOM 1641 C CA . GLU A 1 212 ? 2.257 1.713 17.680 1.00 72.06 212 GLU A CA 1
ATOM 1642 C C . GLU A 1 212 ? 1.848 1.333 16.248 1.00 72.06 212 GLU A C 1
ATOM 1644 O O . GLU A 1 212 ? 0.679 1.410 15.871 1.00 72.06 212 GLU A O 1
ATOM 1649 N N . GLY A 1 213 ? 2.819 0.939 15.423 1.00 75.00 213 GLY A N 1
ATOM 1650 C CA . GLY A 1 213 ? 2.655 0.719 13.988 1.00 75.00 213 GLY A CA 1
ATOM 1651 C C . GLY A 1 213 ? 2.439 -0.733 13.571 1.00 75.00 213 GLY A C 1
ATOM 1652 O O . GLY A 1 213 ? 2.301 -1.003 12.376 1.00 75.00 213 GLY A O 1
ATOM 1653 N N . PHE A 1 214 ? 2.407 -1.682 14.510 1.00 80.69 214 PHE A N 1
ATOM 1654 C CA . PHE A 1 214 ? 2.427 -3.115 14.200 1.00 80.69 214 PHE A CA 1
ATOM 1655 C C . PHE A 1 214 ? 1.287 -3.552 13.268 1.00 80.69 214 PHE A C 1
ATOM 1657 O O . PHE A 1 214 ? 1.507 -4.290 12.307 1.00 80.69 214 PHE A O 1
ATOM 1664 N N . ALA A 1 215 ? 0.068 -3.048 13.492 1.00 80.50 215 ALA A N 1
ATOM 1665 C CA . ALA A 1 215 ? -1.081 -3.354 12.638 1.00 80.50 215 ALA A CA 1
ATOM 1666 C C . ALA A 1 215 ? -0.881 -2.874 11.187 1.00 80.50 215 ALA A C 1
ATOM 1668 O O . ALA A 1 215 ? -1.278 -3.563 10.242 1.00 80.50 215 ALA A O 1
ATOM 1669 N N . TYR A 1 216 ? -0.223 -1.728 11.000 1.00 82.56 216 TYR A N 1
ATOM 1670 C CA . TYR A 1 216 ? 0.109 -1.187 9.684 1.00 82.56 216 TYR A CA 1
ATOM 1671 C C . TYR A 1 216 ? 1.214 -1.997 9.007 1.00 82.56 216 TYR A C 1
ATOM 1673 O O . TYR A 1 216 ? 1.092 -2.301 7.825 1.00 82.56 216 TYR A O 1
ATOM 1681 N N . LEU A 1 217 ? 2.238 -2.429 9.748 1.00 86.12 217 LEU A N 1
ATOM 1682 C CA . LEU A 1 217 ? 3.278 -3.316 9.218 1.00 86.12 217 LEU A CA 1
ATOM 1683 C C . LEU A 1 217 ? 2.691 -4.643 8.733 1.00 86.12 217 LEU A C 1
ATOM 1685 O O . LEU A 1 217 ? 2.967 -5.055 7.609 1.00 86.12 217 LEU A O 1
ATOM 1689 N N . LEU A 1 218 ? 1.821 -5.277 9.527 1.00 86.69 218 LEU A N 1
ATOM 1690 C CA . LEU A 1 218 ? 1.124 -6.496 9.106 1.00 86.69 218 LEU A CA 1
ATOM 1691 C C . LEU A 1 218 ? 0.314 -6.274 7.825 1.00 86.69 218 LEU A C 1
ATOM 1693 O O . LEU A 1 218 ? 0.341 -7.104 6.918 1.00 86.69 218 LEU A O 1
ATOM 1697 N N . SER A 1 219 ? -0.383 -5.142 7.738 1.00 86.94 219 SER A N 1
ATOM 1698 C CA . SER A 1 219 ? -1.178 -4.791 6.560 1.00 86.94 219 SER A CA 1
ATOM 1699 C C . SER A 1 219 ? -0.291 -4.564 5.335 1.00 86.94 219 SER A C 1
ATOM 1701 O O . SER A 1 219 ? -0.610 -5.054 4.254 1.00 86.94 219 SER A O 1
ATOM 1703 N N . LEU A 1 220 ? 0.853 -3.898 5.506 1.00 89.06 220 LEU A N 1
ATOM 1704 C CA . LEU A 1 220 ? 1.836 -3.673 4.451 1.00 89.06 220 LEU A CA 1
ATOM 1705 C C . LEU A 1 220 ? 2.403 -4.997 3.922 1.00 89.06 220 LEU A C 1
ATOM 1707 O O . LEU A 1 220 ? 2.324 -5.254 2.723 1.00 89.06 220 LEU A O 1
ATOM 1711 N N . PHE A 1 221 ? 2.904 -5.864 4.804 1.00 90.75 221 PHE A N 1
ATOM 1712 C CA . PHE A 1 221 ? 3.493 -7.145 4.402 1.00 90.75 221 PHE A CA 1
ATOM 1713 C C . PHE A 1 221 ? 2.466 -8.122 3.833 1.00 90.75 221 PHE A C 1
ATOM 1715 O O . PHE A 1 221 ? 2.797 -8.891 2.936 1.00 90.75 221 PHE A O 1
ATOM 1722 N N . SER A 1 222 ? 1.198 -8.047 4.254 1.00 89.50 222 SER A N 1
ATOM 1723 C CA . SER A 1 222 ? 0.135 -8.853 3.638 1.00 89.50 222 SER A CA 1
ATOM 1724 C C . SER A 1 222 ? -0.064 -8.560 2.144 1.00 89.50 222 SER A C 1
ATOM 1726 O O . SER A 1 222 ? -0.568 -9.415 1.421 1.00 89.50 222 SER A O 1
ATOM 1728 N N . ARG A 1 223 ? 0.349 -7.372 1.672 1.00 89.38 223 ARG A N 1
ATOM 1729 C CA . ARG A 1 223 ? 0.311 -6.987 0.252 1.00 89.38 223 ARG A CA 1
ATOM 1730 C C . ARG A 1 223 ? 1.551 -7.423 -0.523 1.00 89.38 223 ARG A C 1
ATOM 1732 O O . ARG A 1 223 ? 1.506 -7.422 -1.747 1.00 89.38 223 ARG A O 1
ATOM 1739 N N . MET A 1 224 ? 2.632 -7.783 0.164 1.00 93.19 224 MET A N 1
ATOM 1740 C CA . MET A 1 224 ? 3.925 -8.125 -0.428 1.00 93.19 224 MET A CA 1
ATOM 1741 C C . MET A 1 224 ? 4.311 -9.571 -0.054 1.00 93.19 224 MET A C 1
ATOM 1743 O O . MET A 1 224 ? 5.292 -9.792 0.654 1.00 93.19 224 MET A O 1
ATOM 1747 N N . PRO A 1 225 ? 3.541 -10.588 -0.482 1.00 92.38 225 PRO A N 1
ATOM 1748 C CA . PRO A 1 225 ? 3.802 -11.980 -0.104 1.00 92.38 225 PRO A CA 1
ATOM 1749 C C . PRO A 1 225 ? 5.124 -12.531 -0.660 1.00 92.38 225 PRO A C 1
ATOM 1751 O O . PRO A 1 225 ? 5.625 -13.525 -0.148 1.00 92.38 225 PRO A O 1
ATOM 1754 N N . ASN A 1 226 ? 5.688 -11.885 -1.683 1.00 92.88 226 ASN A N 1
ATOM 1755 C CA . ASN A 1 226 ? 6.899 -12.325 -2.376 1.00 92.88 226 ASN A CA 1
ATOM 1756 C C . ASN A 1 226 ? 8.156 -11.584 -1.898 1.00 92.88 226 ASN A C 1
ATOM 1758 O O . ASN A 1 226 ? 9.130 -11.491 -2.638 1.00 92.88 226 ASN A O 1
ATOM 1762 N N . VAL A 1 227 ? 8.138 -11.022 -0.684 1.00 91.81 227 VAL A N 1
ATOM 1763 C CA . VAL A 1 227 ? 9.334 -10.411 -0.096 1.00 91.81 227 VAL A CA 1
ATOM 1764 C C . VAL A 1 227 ? 10.354 -11.504 0.206 1.00 91.81 227 VAL A C 1
ATOM 1766 O O . VAL A 1 227 ? 10.153 -12.342 1.080 1.00 91.81 227 VAL A O 1
ATOM 1769 N N . GLU A 1 228 ? 11.464 -11.461 -0.517 1.00 89.75 228 GLU A N 1
ATOM 1770 C CA . GLU A 1 228 ? 12.610 -12.359 -0.381 1.00 89.75 228 GLU A CA 1
ATOM 1771 C C . GLU A 1 228 ? 13.654 -11.781 0.582 1.00 89.75 228 GLU A C 1
ATOM 1773 O O . GLU A 1 228 ? 14.377 -12.520 1.248 1.00 89.75 228 GLU A O 1
ATOM 1778 N N . PHE A 1 229 ? 13.712 -10.450 0.691 1.00 83.75 229 PHE A N 1
ATOM 1779 C CA . PHE A 1 229 ? 14.648 -9.750 1.562 1.00 83.75 229 PHE A CA 1
ATOM 1780 C C . PHE A 1 229 ? 13.940 -8.727 2.448 1.00 83.75 229 PHE A C 1
ATOM 1782 O O . PHE A 1 229 ? 13.295 -7.799 1.957 1.00 83.75 229 PHE A O 1
ATOM 1789 N N . LEU A 1 230 ? 14.119 -8.869 3.764 1.00 84.81 230 LEU A N 1
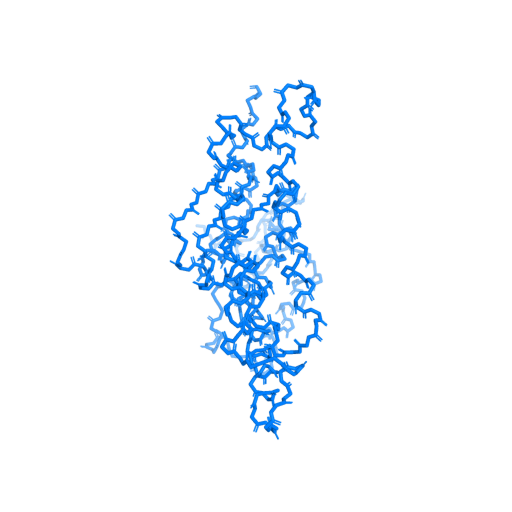ATOM 1790 C CA . LEU A 1 230 ? 13.635 -7.929 4.767 1.00 84.81 230 LEU A CA 1
ATOM 1791 C C . LEU A 1 230 ? 14.792 -7.461 5.653 1.00 84.81 230 LEU A C 1
ATOM 1793 O O . LEU A 1 230 ? 15.362 -8.247 6.410 1.00 84.81 230 LEU A O 1
ATOM 1797 N N . ARG A 1 231 ? 15.089 -6.160 5.617 1.00 81.06 231 ARG A N 1
ATOM 1798 C CA . ARG A 1 231 ? 15.989 -5.506 6.574 1.00 81.06 231 ARG A CA 1
ATOM 1799 C C . ARG A 1 231 ? 15.197 -4.525 7.424 1.00 81.06 231 ARG A C 1
ATOM 1801 O O . ARG A 1 231 ? 14.689 -3.529 6.915 1.00 81.06 231 ARG A O 1
ATOM 1808 N N . SER A 1 232 ? 15.139 -4.783 8.726 1.00 73.75 232 SER A N 1
ATOM 1809 C CA . SER A 1 232 ? 14.599 -3.849 9.715 1.00 73.75 232 SER A CA 1
ATOM 1810 C C . SER A 1 232 ? 15.721 -3.337 10.613 1.00 73.75 232 SER A C 1
ATOM 1812 O O . SER A 1 232 ? 16.307 -4.110 11.372 1.00 73.75 232 SER A O 1
ATOM 1814 N N . ILE A 1 233 ? 16.030 -2.042 10.549 1.00 71.31 233 ILE A N 1
ATOM 1815 C CA . ILE A 1 233 ? 16.998 -1.427 11.468 1.00 71.31 233 ILE A CA 1
ATOM 1816 C C . ILE A 1 233 ? 16.232 -0.889 12.672 1.00 71.31 233 ILE A C 1
ATOM 1818 O O . ILE A 1 233 ? 15.586 0.152 12.557 1.00 71.31 233 ILE A O 1
ATOM 1822 N N . LEU A 1 234 ? 16.335 -1.588 13.807 1.00 68.81 234 LEU A N 1
ATOM 1823 C CA . LEU A 1 234 ? 15.759 -1.167 15.083 1.00 68.81 234 LEU A CA 1
ATOM 1824 C C . LEU A 1 234 ? 16.674 -0.153 15.771 1.00 68.81 234 LEU A C 1
ATOM 1826 O O . LEU A 1 234 ? 17.785 -0.485 16.183 1.00 68.81 234 LEU A O 1
ATOM 1830 N N . ARG A 1 235 ? 16.211 1.092 15.918 1.00 64.94 235 ARG A N 1
ATOM 1831 C CA . ARG A 1 235 ? 16.867 2.058 16.812 1.00 64.94 235 ARG A CA 1
ATOM 1832 C C . ARG A 1 235 ? 16.360 1.850 18.238 1.00 64.94 235 ARG A C 1
ATOM 1834 O O . ARG A 1 235 ? 15.190 2.103 18.519 1.00 64.94 235 ARG A O 1
ATOM 1841 N N . GLY A 1 236 ? 17.244 1.387 19.120 1.00 56.88 236 GLY A N 1
ATOM 1842 C CA . GLY A 1 236 ? 17.042 1.429 20.566 1.00 56.88 236 GLY A CA 1
ATOM 1843 C C . GLY A 1 236 ? 17.611 2.729 21.129 1.00 56.88 236 GLY A C 1
ATOM 1844 O O . GLY A 1 236 ? 18.783 3.028 20.905 1.00 56.88 236 GLY A O 1
ATOM 1845 N N . HIS A 1 237 ? 16.799 3.499 21.852 1.00 49.47 237 HIS A N 1
ATOM 1846 C CA . HIS A 1 237 ? 17.332 4.479 22.794 1.00 49.47 237 HIS A CA 1
ATOM 1847 C C . HIS A 1 237 ? 17.888 3.685 23.978 1.00 49.47 237 HIS A C 1
ATOM 1849 O O . HIS A 1 237 ? 17.129 3.222 24.823 1.00 49.47 237 HIS A O 1
ATOM 1855 N N . ILE A 1 238 ? 19.202 3.465 24.000 1.00 46.66 238 ILE A N 1
ATOM 1856 C CA . ILE A 1 238 ? 19.884 3.075 25.233 1.00 46.66 238 ILE A CA 1
ATOM 1857 C C . ILE A 1 238 ? 20.056 4.381 26.006 1.00 46.66 238 ILE A C 1
ATOM 1859 O O . ILE A 1 238 ? 20.939 5.178 25.691 1.00 46.66 238 ILE A O 1
ATOM 1863 N N . SER A 1 239 ? 19.109 4.651 26.900 1.00 39.88 239 SER A N 1
ATOM 1864 C CA . SER A 1 239 ? 19.225 5.662 27.953 1.00 39.88 239 SER A CA 1
ATOM 1865 C C . SER A 1 239 ? 20.121 5.156 29.071 1.00 39.88 239 SER A C 1
ATOM 1867 O O . SER A 1 239 ? 19.899 3.987 29.466 1.00 39.88 239 SER A O 1
#

Secondary structure (DSSP, 8-state):
--TTEEEETTTTEEEE-SSHHHHHHHHHHHTS---HHHHHHHHHHHT-TT--TTT----SHHHHHHHHHHHHHHHHHHHHHHHHHS-TT-STTS-HHHHHHHHHHHHHHHHHHHHHHHHH-SS-S--SS--TTS-HHHHHHHHHHHHHHHHHHHHHHH-HHHHHHHHHHHTSEEEEE-SSHHHHHHHHHH-TTSSTT--EEEEEEEHHHHHHHHHHHHHHHHT-TT--EEEEEEE----

Sequence (239 aa):
MDPTLCFDHELRTHFQCNNVSDALLARLLLTDGVEDTSLDLFISVINDPNFNPREVTFKRSGDILRLVAEQRQQDIDSLGNRSSQGMINVTAGVPGVVLDGVIDVLKDEFEDAALALRSRDGFSFATTDPPPDCFGFVLEERAALSDSRHALLTCCLVHTSWLGSAQRALGCALISPLKDLRNTLWCYIRSPLYSVWTRSVELKISCAEVMEGFAYLLSLFSRMPNVEFLRSILRGHIS

Organism: NCBI:txid27342

pLDDT: mean 81.4, std 14.58, range [39.88, 96.06]

Radius of gyration: 23.89 Å; chains: 1; bounding box: 67×26×74 Å